Protein AF-A0A8J1TMQ6-F1 (afdb_monomer)

pLDDT: mean 75.75, std 14.45, range [32.94, 94.31]

Foldseek 3Di:
DVVQLLVLVLLQLCLQQVPVVDPAFDWDWDFFQDIDTLGARPDDDDSVRVNVSSVPPDPDDDPQAHQLLVNLQCCCVRPPVPDDPPPPDQAEDEAEDQQDHNDPVCLVSNQVSLVVCVVSRYHYAYEHGHDPVRDRPNVSVCSHPPNLRYHYDDPPDGSVNNSCSNVVPDPPPPCPDDD

Solvent-accessible surface area (backbone atoms only — not comparable to full-atom values): 10721 Å² total; per-residue (Å²): 125,85,52,60,62,46,54,51,51,39,33,51,50,50,47,65,57,66,46,87,83,63,92,65,66,53,63,41,74,46,66,14,68,57,74,40,82,78,40,61,57,88,43,83,71,55,64,65,58,52,46,49,48,54,70,66,48,71,86,53,66,61,102,66,37,33,42,64,35,58,44,42,48,48,48,40,60,71,58,61,69,69,46,67,88,84,57,88,71,84,49,73,45,81,46,80,40,50,26,61,58,53,48,78,86,46,41,66,51,28,31,53,36,48,42,54,43,43,77,72,63,34,47,56,37,39,36,39,40,68,44,96,80,80,68,54,47,49,70,49,56,74,60,37,68,58,70,90,39,54,44,76,56,57,99,82,68,51,41,65,65,51,42,50,69,56,51,77,75,50,83,86,63,80,84,74,76,86,128

Organism: Owenia fusiformis (NCBI:txid6347)

Secondary structure (DSSP, 8-state):
--SHHHHHHHHHHHHHHT-TT------EEEESSSEEEEE-TTS---HHHHHHHHHHS---S-TT---HHHHHHHHIIIIITTS-TT--SPPEEEEEE-S--S-GGGHHHHHHHHHHHHHTT-EEEEEE---TTS----HHHHHSS-GGGEEE--TT--HHHHHHHHHTTS---------

Radius of gyration: 15.91 Å; Cα contacts (8 Å, |Δi|>4): 241; chains: 1; bounding box: 41×34×39 Å

Nearest PDB structures (foldseek):
  1pt6-assembly1_A  TM=7.366E-01  e=2.727E-07  Homo sapiens
  1dzi-assembly1_A  TM=7.488E-01  e=7.267E-07  Homo sapiens
  1qcy-assembly1_A  TM=7.398E-01  e=6.835E-07  Homo sapiens
  4a0q-assembly2_B  TM=6.783E-01  e=5.032E-07  Homo sapiens
  1aox-assembly1_A  TM=6.864E-01  e=2.189E-06  Homo sapiens

Sequence (179 aa):
MRTRIRDTAKMVAEAILADPRNDINIGLIAYSKDVHHIIYLNNTFSQNELVDAIENSPITGTACRTQTNEALDDANNFFFKTRDPNDPKAQILYLFTDGFTYKRVLIPDTVAKAKVLKDAGVILNVIQVPHKRGKTDTDEFQTLPSPDRHFKIDSDMVAVDLYEKMSLDAPCEPFYGEY

InterPro domains:
  IPR002035 von Willebrand factor, type A [PF00092] (5-158)
  IPR002035 von Willebrand factor, type A [PS50234] (1-166)
  IPR036465 von Willebrand factor A-like domain superfamily [G3DSA:3.40.50.410] (2-172)
  IPR036465 von Willebrand factor A-like domain superfamily [SSF53300] (5-172)
  IPR050525 Extracellular Matrix Assembly and Organization [PTHR24020] (22-146)

Structure (mmCIF, N/CA/C/O backbone):
data_AF-A0A8J1TMQ6-F1
#
_entry.id   AF-A0A8J1TMQ6-F1
#
loop_
_atom_site.group_PDB
_atom_site.id
_atom_site.type_symbol
_atom_site.label_atom_id
_atom_site.label_alt_id
_atom_site.label_comp_id
_atom_site.label_asym_id
_atom_site.label_entity_id
_atom_site.label_seq_id
_atom_site.pdbx_PDB_ins_code
_atom_site.Cartn_x
_atom_site.Cartn_y
_atom_site.Cartn_z
_atom_site.occupancy
_atom_site.B_iso_or_equiv
_atom_site.auth_seq_id
_atom_site.auth_comp_id
_atom_site.auth_asym_id
_atom_site.auth_atom_id
_atom_site.pdbx_PDB_model_num
ATOM 1 N N . MET A 1 1 ? 5.549 15.955 -11.581 1.00 47.50 1 MET A N 1
ATOM 2 C CA . MET A 1 1 ? 5.741 14.488 -11.642 1.00 47.50 1 MET A CA 1
ATOM 3 C C . MET A 1 1 ? 5.523 13.891 -10.260 1.00 47.50 1 MET A C 1
ATOM 5 O O . MET A 1 1 ? 4.685 13.022 -10.137 1.00 47.50 1 MET A O 1
ATOM 9 N N . ARG A 1 2 ? 6.178 14.459 -9.236 1.00 52.59 2 ARG A N 1
ATOM 10 C CA . ARG A 1 2 ? 6.158 14.052 -7.819 1.00 52.59 2 ARG A CA 1
ATOM 11 C C . ARG A 1 2 ? 4.898 14.406 -7.004 1.00 52.59 2 ARG A C 1
ATOM 13 O O . ARG A 1 2 ? 4.772 13.937 -5.886 1.00 52.59 2 ARG A O 1
ATOM 20 N N . THR A 1 3 ? 3.991 15.216 -7.548 1.00 62.81 3 THR A N 1
ATOM 21 C CA . THR A 1 3 ? 2.780 15.673 -6.843 1.00 62.81 3 THR A CA 1
ATOM 22 C C . THR A 1 3 ? 1.578 14.760 -7.076 1.00 62.81 3 THR A C 1
ATOM 24 O O . THR A 1 3 ? 0.918 14.398 -6.122 1.00 62.81 3 THR A O 1
ATOM 27 N N . ARG A 1 4 ? 1.367 14.244 -8.297 1.00 74.06 4 ARG A N 1
ATOM 28 C CA . ARG A 1 4 ? 0.124 13.526 -8.645 1.00 74.06 4 ARG A CA 1
ATOM 29 C C . ARG A 1 4 ? -0.180 12.284 -7.804 1.00 74.06 4 ARG A C 1
ATOM 31 O O . ARG A 1 4 ? -1.322 12.125 -7.416 1.00 74.06 4 ARG A O 1
ATOM 38 N N . ILE A 1 5 ? 0.803 11.424 -7.517 1.00 78.12 5 ILE A N 1
ATOM 39 C CA . ILE A 1 5 ? 0.562 10.239 -6.668 1.00 78.12 5 ILE A CA 1
ATOM 40 C C . ILE A 1 5 ? 0.158 10.666 -5.254 1.00 78.12 5 ILE A C 1
ATOM 42 O O . ILE A 1 5 ? -0.758 10.081 -4.689 1.00 78.12 5 ILE A O 1
ATOM 46 N N . ARG A 1 6 ? 0.796 11.706 -4.701 1.00 80.81 6 ARG A N 1
ATOM 47 C CA . ARG A 1 6 ? 0.431 12.248 -3.387 1.00 80.81 6 ARG A CA 1
ATOM 48 C C . ARG A 1 6 ? -0.941 12.899 -3.413 1.00 80.81 6 ARG A C 1
ATOM 50 O O . ARG A 1 6 ? -1.733 12.625 -2.528 1.00 80.81 6 ARG A O 1
ATOM 57 N N . ASP A 1 7 ? -1.223 13.703 -4.434 1.00 81.25 7 ASP A N 1
ATOM 58 C CA . ASP A 1 7 ? -2.517 14.359 -4.616 1.00 81.25 7 ASP A CA 1
ATOM 59 C C . ASP A 1 7 ? -3.634 13.300 -4.667 1.00 81.25 7 ASP A C 1
ATOM 61 O O . ASP A 1 7 ? -4.606 13.388 -3.926 1.00 81.25 7 ASP A O 1
ATOM 65 N N . THR A 1 8 ? -3.449 12.229 -5.449 1.00 81.31 8 THR A N 1
ATOM 66 C CA . THR A 1 8 ? -4.386 11.098 -5.506 1.00 81.31 8 THR A CA 1
ATOM 67 C C . THR A 1 8 ? -4.484 10.350 -4.174 1.00 81.31 8 THR A C 1
ATOM 69 O O . THR A 1 8 ? -5.587 10.039 -3.734 1.00 81.31 8 THR A O 1
ATOM 72 N N . ALA A 1 9 ? -3.361 10.065 -3.509 1.00 84.12 9 ALA A N 1
ATOM 73 C CA . ALA A 1 9 ? -3.368 9.380 -2.217 1.00 84.12 9 ALA A CA 1
ATOM 74 C C . ALA A 1 9 ? -4.095 10.200 -1.141 1.00 84.12 9 ALA A C 1
ATOM 76 O O . ALA A 1 9 ? -4.852 9.633 -0.358 1.00 84.12 9 ALA A O 1
ATOM 77 N N . LYS A 1 10 ? -3.929 11.529 -1.142 1.00 85.56 10 LYS A N 1
ATOM 78 C CA . LYS A 1 10 ? -4.683 12.445 -0.279 1.00 85.56 10 LYS A CA 1
ATOM 79 C C . LYS A 1 10 ? -6.171 12.401 -0.582 1.00 85.56 10 LYS A C 1
ATOM 81 O O . LYS A 1 10 ? -6.948 12.215 0.339 1.00 85.56 10 LYS A O 1
ATOM 86 N N . MET A 1 11 ? -6.563 12.488 -1.852 1.00 81.69 11 MET A N 1
ATOM 87 C CA . MET A 1 11 ? -7.975 12.405 -2.240 1.00 81.69 11 MET A CA 1
ATOM 88 C C . MET A 1 11 ? -8.632 11.110 -1.743 1.00 81.69 11 MET A C 1
ATOM 90 O O . MET A 1 11 ? -9.746 11.140 -1.228 1.00 81.69 11 MET A O 1
ATOM 94 N N . VAL A 1 12 ? -7.934 9.975 -1.852 1.00 81.56 12 VAL A N 1
ATOM 95 C CA . VAL A 1 12 ? -8.414 8.689 -1.319 1.00 81.56 12 VAL A CA 1
ATOM 96 C C . VAL A 1 12 ? -8.484 8.704 0.207 1.00 81.56 12 VAL A C 1
ATOM 98 O O . VAL A 1 12 ? -9.487 8.281 0.774 1.00 81.56 12 VAL A O 1
ATOM 101 N N . ALA A 1 13 ? -7.441 9.199 0.875 1.00 83.06 13 ALA A N 1
ATOM 102 C CA . ALA A 1 13 ? -7.383 9.296 2.331 1.00 83.06 13 ALA A CA 1
ATOM 103 C C . ALA A 1 13 ? -8.524 10.152 2.899 1.00 83.06 13 ALA A C 1
ATOM 105 O O . ALA A 1 13 ? -9.189 9.743 3.850 1.00 83.06 13 ALA A O 1
ATOM 106 N N . GLU A 1 14 ? -8.779 11.309 2.289 1.00 81.69 14 GLU A N 1
ATOM 107 C CA . GLU A 1 14 ? -9.874 12.205 2.655 1.00 81.69 14 GLU A CA 1
ATOM 108 C C . GLU A 1 14 ? -11.229 11.521 2.489 1.00 81.69 14 GLU A C 1
ATOM 110 O O . GLU A 1 14 ? -12.063 11.617 3.382 1.00 81.69 14 GLU A O 1
ATOM 115 N N . ALA A 1 15 ? -11.442 10.788 1.395 1.00 78.75 15 ALA A N 1
ATOM 116 C CA . ALA A 1 15 ? -12.716 10.121 1.165 1.00 78.75 15 ALA A CA 1
ATOM 117 C C . ALA A 1 15 ? -12.966 8.947 2.127 1.00 78.75 15 ALA A C 1
ATOM 119 O O . ALA A 1 15 ? -14.080 8.778 2.615 1.00 78.75 15 ALA A O 1
ATOM 120 N N . ILE A 1 16 ? -11.931 8.167 2.454 1.00 76.75 16 ILE A N 1
ATOM 121 C CA . ILE A 1 16 ? -12.029 7.064 3.423 1.00 76.75 16 ILE A CA 1
ATOM 122 C C . ILE A 1 16 ? -12.360 7.586 4.830 1.00 76.75 16 ILE A C 1
ATOM 124 O O . ILE A 1 16 ? -13.158 6.974 5.544 1.00 76.75 16 ILE A O 1
ATOM 128 N N . LEU A 1 17 ? -11.750 8.709 5.222 1.00 76.62 17 LEU A N 1
ATOM 129 C CA . LEU A 1 17 ? -11.928 9.323 6.541 1.00 76.62 17 LEU A CA 1
ATOM 130 C C . LEU A 1 17 ? -13.142 10.257 6.631 1.00 76.62 17 LEU A C 1
ATOM 132 O O . LEU A 1 17 ? -13.488 10.688 7.728 1.00 76.62 17 LEU A O 1
ATOM 136 N N . ALA A 1 18 ? -13.801 10.562 5.510 1.00 74.19 18 ALA A N 1
ATOM 137 C CA . ALA A 1 18 ? -14.978 11.425 5.486 1.00 74.19 18 ALA A CA 1
ATOM 138 C C . ALA A 1 18 ? -16.203 10.798 6.169 1.00 74.19 18 ALA A C 1
ATOM 140 O O . ALA A 1 18 ? -17.080 11.542 6.608 1.00 74.19 18 ALA A O 1
ATOM 141 N N . ASP A 1 19 ? -16.285 9.463 6.269 1.00 70.81 19 ASP A N 1
ATOM 142 C CA . ASP A 1 19 ? -17.348 8.800 7.030 1.00 70.81 19 ASP A CA 1
ATOM 143 C C . ASP A 1 19 ? -16.926 8.646 8.504 1.00 70.81 19 ASP A C 1
ATOM 145 O O . ASP A 1 19 ? -16.102 7.787 8.826 1.00 70.81 19 ASP A O 1
ATOM 149 N N . PRO A 1 20 ? -17.503 9.433 9.431 1.00 64.75 20 PRO A N 1
ATOM 150 C CA . PRO A 1 20 ? -17.133 9.404 10.845 1.00 64.75 20 PRO A CA 1
ATOM 151 C C . PRO A 1 20 ? -17.539 8.106 11.561 1.00 64.75 20 PRO A C 1
ATOM 153 O O . PRO A 1 20 ? -17.218 7.937 12.736 1.00 64.75 20 PRO A O 1
ATOM 156 N N . ARG A 1 21 ? -18.267 7.197 10.897 1.00 65.38 21 ARG A N 1
ATOM 157 C CA . ARG A 1 21 ? -18.626 5.871 11.430 1.00 65.38 21 ARG A CA 1
ATOM 158 C C . ARG A 1 21 ? -17.527 4.830 11.209 1.00 65.38 21 ARG A C 1
ATOM 160 O O . ARG A 1 21 ? -17.613 3.737 11.766 1.00 65.38 21 ARG A O 1
ATOM 167 N N . ASN A 1 22 ? -16.515 5.151 10.407 1.00 69.31 22 ASN A N 1
ATOM 168 C CA . ASN A 1 22 ? -15.422 4.246 10.091 1.00 69.31 22 ASN A CA 1
ATOM 169 C C . ASN A 1 22 ? -14.435 4.164 11.265 1.00 69.31 22 ASN A C 1
ATOM 171 O O . ASN A 1 22 ? -13.605 5.050 11.456 1.00 69.31 22 ASN A O 1
ATOM 175 N N . ASP A 1 23 ? -14.486 3.071 12.029 1.00 75.12 23 ASP A N 1
ATOM 176 C CA . ASP A 1 23 ? -13.422 2.716 12.975 1.00 75.12 23 ASP A CA 1
ATOM 177 C C . ASP A 1 23 ? -12.259 2.039 12.231 1.00 75.12 23 ASP A C 1
ATOM 179 O O . ASP A 1 23 ? -12.167 0.809 12.134 1.00 75.12 23 ASP A O 1
ATOM 183 N N . ILE A 1 24 ? -11.365 2.857 11.679 1.00 78.31 24 ILE A N 1
ATOM 184 C CA . ILE A 1 24 ? -10.276 2.396 10.817 1.00 78.31 24 ILE A CA 1
ATOM 185 C C . ILE A 1 24 ? -8.899 2.636 11.421 1.00 78.31 24 ILE A C 1
ATOM 187 O O . ILE A 1 24 ? -8.591 3.692 11.967 1.00 78.31 24 ILE A O 1
ATOM 191 N N . ASN A 1 25 ? -8.044 1.635 11.240 1.00 81.62 25 ASN A N 1
ATOM 192 C CA . ASN A 1 25 ? -6.616 1.727 11.491 1.00 81.62 25 ASN A CA 1
ATOM 193 C C . ASN A 1 25 ? -5.915 1.919 10.149 1.00 81.62 25 ASN A C 1
ATOM 195 O O . ASN A 1 25 ? -6.189 1.182 9.200 1.00 81.62 25 ASN A O 1
ATOM 199 N N . ILE A 1 26 ? -5.014 2.894 10.059 1.00 83.88 26 ILE A N 1
ATOM 200 C CA . ILE A 1 26 ? -4.350 3.240 8.800 1.00 83.88 26 ILE A CA 1
ATOM 201 C C . ILE A 1 26 ? -2.852 3.000 8.937 1.00 83.88 26 ILE A C 1
ATOM 203 O O . ILE A 1 26 ? -2.231 3.434 9.899 1.00 83.88 26 ILE A O 1
ATOM 207 N N . GLY A 1 27 ? -2.280 2.307 7.954 1.00 87.19 27 GLY A N 1
ATOM 208 C CA . GLY A 1 27 ? -0.841 2.203 7.734 1.00 87.19 27 GLY A CA 1
ATOM 209 C C . GLY A 1 27 ? -0.449 2.945 6.458 1.00 87.19 27 GLY A C 1
ATOM 210 O O . GLY A 1 27 ? -1.217 2.974 5.496 1.00 87.19 27 GLY A O 1
ATOM 211 N N . LEU A 1 28 ? 0.750 3.530 6.429 1.00 88.44 28 LEU A N 1
ATOM 212 C CA . LE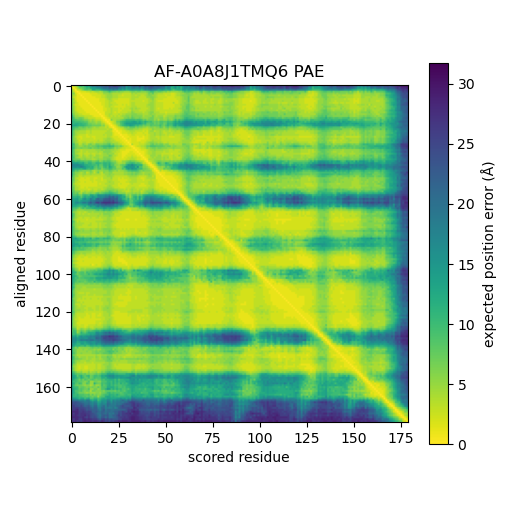U A 1 28 ? 1.286 4.198 5.241 1.00 88.44 28 LEU A CA 1
ATOM 213 C C . LEU A 1 28 ? 2.732 3.776 5.007 1.00 88.44 28 LEU A C 1
ATOM 215 O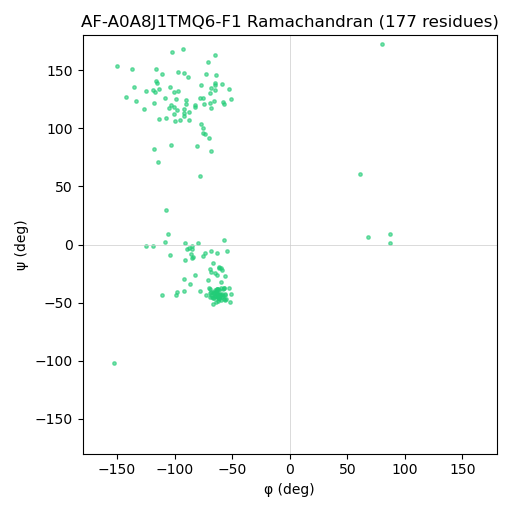 O . LEU A 1 28 ? 3.600 3.973 5.860 1.00 88.44 28 LEU A O 1
ATOM 219 N N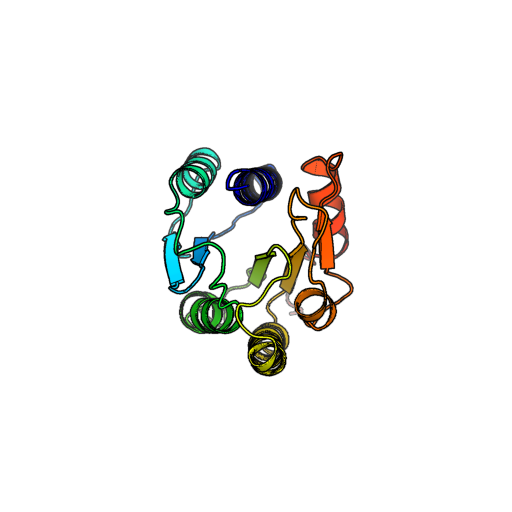 . ILE A 1 29 ? 2.983 3.254 3.810 1.00 89.12 29 ILE A N 1
ATOM 220 C CA . ILE A 1 29 ? 4.311 2.927 3.301 1.00 89.12 29 ILE A CA 1
ATOM 221 C C . ILE A 1 29 ? 4.568 3.764 2.047 1.00 89.12 29 ILE A C 1
ATOM 223 O O . ILE A 1 29 ? 3.731 3.827 1.148 1.00 89.12 29 ILE A O 1
ATOM 227 N N . ALA A 1 30 ? 5.747 4.375 1.970 1.00 87.00 30 ALA A N 1
ATOM 228 C CA . ALA A 1 30 ? 6.275 4.972 0.750 1.00 87.00 30 ALA A CA 1
ATOM 229 C C . ALA A 1 30 ? 7.365 4.061 0.174 1.00 87.00 30 ALA A C 1
ATOM 231 O O . ALA A 1 30 ? 8.234 3.597 0.910 1.00 87.00 30 ALA A O 1
ATOM 232 N N . TYR A 1 31 ? 7.357 3.820 -1.137 1.00 85.25 31 TYR A N 1
ATOM 233 C CA . TYR A 1 31 ? 8.293 2.886 -1.766 1.00 85.25 31 TYR A CA 1
ATOM 234 C C . TYR A 1 31 ? 8.869 3.417 -3.079 1.00 85.25 31 TYR A C 1
ATOM 236 O O . TYR A 1 31 ? 8.256 4.211 -3.791 1.00 85.25 31 TYR A O 1
ATOM 244 N N . SER A 1 32 ? 10.081 2.962 -3.374 1.00 78.62 32 SER A N 1
ATOM 245 C CA . SER A 1 32 ? 10.748 3.107 -4.668 1.00 78.62 32 SER A CA 1
ATOM 246 C C . SER A 1 32 ? 11.721 1.940 -4.827 1.00 78.62 32 SER A C 1
ATOM 248 O O . SER A 1 32 ? 11.281 0.831 -5.106 1.00 78.62 32 SER A O 1
ATOM 250 N N . LYS A 1 33 ? 13.022 2.170 -4.612 1.00 74.38 33 LYS A N 1
ATOM 251 C CA . LYS A 1 33 ? 14.040 1.131 -4.456 1.00 74.38 33 LYS A CA 1
ATOM 252 C C . LYS A 1 33 ? 13.970 0.538 -3.054 1.00 74.38 33 LYS A C 1
ATOM 254 O O . LYS A 1 33 ? 14.147 -0.652 -2.890 1.00 74.38 33 LYS A O 1
ATOM 259 N N . ASP A 1 34 ? 13.757 1.394 -2.063 1.00 78.06 34 ASP A N 1
ATOM 260 C CA . ASP A 1 34 ? 13.680 1.001 -0.665 1.00 78.06 34 ASP A CA 1
ATOM 261 C C . ASP A 1 34 ? 12.260 1.292 -0.152 1.00 78.06 34 ASP A C 1
ATOM 263 O O . ASP A 1 34 ? 11.566 2.187 -0.663 1.00 78.06 34 ASP A O 1
ATOM 267 N N . VAL A 1 35 ? 11.824 0.508 0.832 1.00 83.69 35 VAL A N 1
ATOM 268 C CA . VAL A 1 35 ? 10.512 0.621 1.475 1.00 83.69 35 VAL A CA 1
ATOM 269 C C . VAL A 1 35 ? 10.653 1.434 2.761 1.00 83.69 35 VAL A C 1
ATOM 271 O O . VAL A 1 35 ? 11.561 1.203 3.557 1.00 83.69 35 VAL A O 1
ATOM 274 N N . HIS A 1 36 ? 9.778 2.420 2.955 1.00 85.88 36 HIS A N 1
ATOM 275 C CA . HIS A 1 36 ? 9.797 3.311 4.110 1.00 85.88 36 HIS A CA 1
ATOM 276 C C . HIS A 1 36 ? 8.433 3.336 4.795 1.00 85.88 36 HIS A C 1
ATOM 278 O O . HIS A 1 36 ? 7.449 3.813 4.226 1.00 85.88 36 HIS A O 1
ATOM 284 N N . HIS A 1 37 ? 8.393 2.886 6.045 1.00 85.56 37 HIS A N 1
ATOM 285 C CA . HIS A 1 37 ? 7.218 3.020 6.899 1.00 85.56 37 HIS A CA 1
ATOM 286 C C . HIS A 1 37 ? 7.080 4.466 7.363 1.00 85.56 37 HIS A C 1
ATOM 288 O O . HIS A 1 37 ? 7.978 5.011 8.006 1.00 85.56 37 HIS A O 1
ATOM 294 N N . ILE A 1 38 ? 5.952 5.081 7.030 1.00 85.25 38 ILE A N 1
ATOM 295 C CA . ILE A 1 38 ? 5.606 6.437 7.465 1.00 85.25 38 ILE A CA 1
ATOM 296 C C . ILE A 1 38 ? 4.673 6.352 8.665 1.00 85.25 38 ILE A C 1
ATOM 298 O O . ILE A 1 38 ? 4.859 7.055 9.653 1.00 85.25 38 ILE A O 1
ATOM 302 N N . ILE A 1 39 ? 3.697 5.447 8.583 1.00 83.19 39 ILE A N 1
ATOM 303 C CA . ILE A 1 39 ? 2.692 5.218 9.612 1.00 83.19 39 ILE A CA 1
ATOM 304 C C . ILE A 1 39 ? 2.524 3.713 9.836 1.00 83.19 39 ILE A C 1
ATOM 306 O O . ILE A 1 39 ? 2.391 2.951 8.876 1.00 83.19 39 ILE A O 1
ATOM 310 N N . TYR A 1 40 ? 2.457 3.309 11.106 1.00 80.81 40 TYR A N 1
ATOM 311 C CA . TYR A 1 40 ? 2.120 1.951 11.528 1.00 80.81 40 TYR A CA 1
ATOM 312 C C . TYR A 1 40 ? 0.630 1.827 11.893 1.00 80.81 40 TYR A C 1
ATOM 314 O O . TYR A 1 40 ? 0.034 2.766 12.412 1.00 80.81 40 TYR A O 1
ATOM 322 N N . LEU A 1 41 ? 0.055 0.639 11.665 1.00 73.69 41 LEU A N 1
ATOM 323 C CA . LEU A 1 41 ? -1.371 0.307 11.854 1.00 73.69 41 LEU A CA 1
ATOM 324 C C . LEU A 1 41 ? -1.903 0.405 13.296 1.00 73.69 41 LEU A C 1
ATOM 326 O O . LEU A 1 41 ? -3.092 0.217 13.520 1.00 73.69 41 LEU A O 1
ATOM 330 N N . ASN A 1 42 ? -1.050 0.635 14.289 1.00 67.56 42 ASN A N 1
ATOM 331 C CA . ASN A 1 42 ? -1.431 0.639 15.703 1.00 67.56 42 ASN A CA 1
ATOM 332 C C . ASN A 1 42 ? -1.852 2.017 16.233 1.00 67.56 42 ASN A C 1
ATOM 334 O O . ASN A 1 42 ? -2.162 2.137 17.416 1.00 67.56 42 ASN A O 1
ATOM 338 N N . ASN A 1 43 ? -1.852 3.038 15.379 1.00 63.12 43 ASN A N 1
ATOM 339 C CA . ASN A 1 43 ? -2.183 4.401 15.756 1.00 63.12 43 ASN A CA 1
ATOM 340 C C . ASN A 1 43 ? -3.490 4.830 15.072 1.00 63.12 43 ASN A C 1
ATOM 342 O O . ASN A 1 43 ? -3.675 4.627 13.870 1.00 63.12 43 ASN A O 1
ATOM 346 N N . THR A 1 44 ? -4.395 5.436 15.839 1.00 60.47 44 THR A N 1
ATOM 347 C CA . THR A 1 44 ? -5.569 6.140 15.313 1.00 60.47 44 THR A CA 1
ATOM 348 C C . THR A 1 44 ? -5.120 7.506 14.804 1.00 60.47 44 THR A C 1
ATOM 350 O O . THR A 1 44 ? -4.491 8.253 15.551 1.00 60.47 44 THR A O 1
ATOM 353 N N . PHE A 1 45 ? -5.434 7.839 13.551 1.00 68.12 45 PHE A N 1
ATOM 354 C CA . PHE A 1 45 ? -5.062 9.122 12.948 1.00 68.12 45 PHE A CA 1
ATOM 355 C C . PHE A 1 45 ? -6.289 9.938 12.590 1.00 68.12 45 PHE A C 1
ATOM 357 O O . PHE A 1 45 ? -7.272 9.420 12.059 1.00 68.12 45 PHE A O 1
ATOM 364 N N . SER A 1 46 ? -6.196 11.240 12.826 1.00 71.75 46 SER A N 1
ATOM 365 C CA . SER A 1 46 ? -7.089 12.208 12.210 1.00 71.75 46 SER A CA 1
ATOM 366 C C . SER A 1 46 ? -6.786 12.353 10.714 1.00 71.75 46 SER A C 1
ATOM 368 O O . SER A 1 46 ? -5.672 12.107 10.244 1.00 71.75 46 SER A O 1
ATOM 370 N N . GLN A 1 47 ? -7.779 12.820 9.959 1.00 75.12 47 GLN A N 1
ATOM 371 C CA . GLN A 1 47 ? -7.631 13.161 8.542 1.00 75.12 47 GLN A CA 1
ATOM 372 C C . GLN A 1 47 ? -6.445 14.093 8.280 1.00 75.12 47 GLN A C 1
ATOM 374 O O . GLN A 1 47 ? -5.675 13.853 7.352 1.00 75.12 47 GLN A O 1
ATOM 379 N N . ASN A 1 48 ? -6.258 15.105 9.128 1.00 78.44 48 ASN A N 1
ATOM 380 C CA . ASN A 1 48 ? -5.166 16.063 8.983 1.00 78.44 48 ASN A CA 1
ATOM 381 C C . ASN A 1 48 ? -3.800 15.392 9.156 1.00 78.44 48 ASN A C 1
ATOM 383 O O . ASN A 1 48 ? -2.917 15.602 8.332 1.00 78.44 48 ASN A O 1
ATOM 387 N N . GLU A 1 49 ? -3.638 14.527 10.161 1.00 81.56 49 GLU A N 1
ATOM 388 C CA . GLU A 1 49 ? -2.369 13.825 10.392 1.00 81.56 49 GLU A CA 1
ATOM 389 C C . GLU A 1 49 ? -2.005 12.896 9.232 1.00 81.56 49 GLU A C 1
ATOM 391 O O . GLU A 1 49 ? -0.838 12.820 8.845 1.00 81.56 49 GLU A O 1
ATOM 396 N N . LEU A 1 50 ? -2.990 12.217 8.636 1.00 82.56 50 LEU A N 1
ATOM 397 C CA . LEU A 1 50 ? -2.745 11.364 7.476 1.00 82.56 50 LEU A CA 1
ATOM 398 C C . LEU A 1 50 ? -2.382 12.182 6.231 1.00 82.56 50 LEU A C 1
ATOM 400 O O . LEU A 1 50 ? -1.429 11.841 5.528 1.00 82.56 50 LEU A O 1
ATOM 404 N N . VAL A 1 51 ? -3.110 13.267 5.959 1.00 84.62 51 VAL A N 1
ATOM 405 C CA . VAL A 1 51 ? -2.814 14.167 4.833 1.00 84.62 51 VAL A CA 1
ATOM 406 C C . VAL A 1 51 ? -1.421 14.784 4.985 1.00 84.62 51 VAL A C 1
ATOM 408 O O . VAL A 1 51 ? -0.656 14.813 4.013 1.00 84.62 51 VAL A O 1
ATOM 411 N N . ASP A 1 52 ? -1.059 15.202 6.197 1.00 85.12 52 ASP A N 1
ATOM 412 C CA . ASP A 1 52 ? 0.257 15.751 6.519 1.00 85.12 52 ASP A CA 1
ATOM 413 C C . ASP A 1 52 ? 1.360 14.695 6.385 1.00 85.12 52 ASP A C 1
ATOM 415 O O . ASP A 1 52 ? 2.429 14.982 5.839 1.00 85.12 52 ASP A O 1
ATOM 419 N N . ALA A 1 53 ? 1.118 13.456 6.818 1.00 85.00 53 ALA A N 1
ATOM 420 C CA . ALA A 1 53 ? 2.065 12.358 6.647 1.00 85.00 53 ALA A CA 1
ATOM 421 C C . ALA A 1 53 ? 2.288 12.005 5.168 1.00 85.00 53 ALA A C 1
ATOM 423 O O . ALA A 1 53 ? 3.422 11.752 4.759 1.00 85.00 53 ALA A O 1
ATOM 424 N N . ILE A 1 54 ? 1.236 12.031 4.342 1.00 84.69 54 ILE A N 1
ATOM 425 C CA . ILE A 1 54 ? 1.353 11.827 2.891 1.00 84.69 54 ILE A CA 1
ATOM 426 C C . ILE A 1 54 ? 2.157 12.967 2.255 1.00 84.69 54 ILE A C 1
ATOM 428 O O . ILE A 1 54 ? 3.048 12.704 1.441 1.00 84.69 54 ILE A O 1
ATOM 432 N N . GLU A 1 55 ? 1.891 14.219 2.634 1.00 84.75 55 GLU A N 1
ATOM 433 C CA . GLU A 1 55 ? 2.602 15.388 2.100 1.00 84.75 55 GLU A CA 1
ATOM 434 C C . GLU A 1 55 ? 4.098 15.352 2.431 1.00 84.75 55 GLU A C 1
ATOM 436 O O . GLU A 1 55 ? 4.945 15.563 1.555 1.00 84.75 55 GLU A O 1
ATOM 441 N N . ASN A 1 56 ? 4.413 15.018 3.684 1.00 82.88 56 ASN A N 1
ATOM 442 C CA . ASN A 1 56 ? 5.773 14.994 4.215 1.00 82.88 56 ASN A CA 1
ATOM 443 C C . ASN A 1 56 ? 6.500 13.662 3.993 1.00 82.88 56 ASN A C 1
ATOM 445 O O . ASN A 1 56 ? 7.684 13.554 4.320 1.00 82.88 56 ASN A O 1
ATOM 449 N N . SER A 1 57 ? 5.829 12.656 3.420 1.00 78.88 57 SER A N 1
ATOM 450 C CA . SER A 1 57 ? 6.447 11.373 3.090 1.00 78.88 57 SER A CA 1
ATOM 451 C C . SER A 1 57 ? 7.708 11.598 2.244 1.00 78.88 57 SER A C 1
ATOM 453 O O . SER A 1 57 ? 7.688 12.395 1.301 1.00 78.88 57 SER A O 1
ATOM 455 N N . PRO A 1 58 ? 8.838 10.938 2.539 1.00 71.00 58 PRO A N 1
ATOM 456 C CA . PRO A 1 58 ? 10.047 11.096 1.753 1.00 71.00 58 PRO A CA 1
ATOM 457 C C . PRO A 1 58 ? 9.769 10.707 0.301 1.00 71.00 58 PRO A C 1
ATOM 459 O O . PRO A 1 58 ? 9.103 9.716 0.012 1.00 71.00 58 PRO A O 1
ATOM 462 N N . ILE A 1 59 ? 10.296 11.493 -0.638 1.00 64.12 59 ILE A N 1
ATOM 463 C CA . ILE A 1 59 ? 10.365 11.055 -2.033 1.00 64.12 59 ILE A CA 1
ATOM 464 C C . ILE A 1 59 ? 11.497 10.047 -2.083 1.00 64.12 59 ILE A C 1
ATOM 466 O O . ILE A 1 59 ? 12.670 10.420 -2.132 1.00 64.12 59 ILE A O 1
ATOM 470 N N . THR A 1 60 ? 11.143 8.776 -1.989 1.00 59.50 60 THR A N 1
ATOM 471 C CA . THR A 1 60 ? 12.130 7.713 -1.940 1.00 59.50 60 THR A CA 1
ATOM 472 C C . THR A 1 60 ? 12.658 7.487 -3.365 1.00 59.50 60 THR A C 1
ATOM 474 O O . THR A 1 60 ? 11.911 7.513 -4.345 1.00 59.50 60 THR A O 1
ATOM 477 N N . GLY A 1 61 ? 13.977 7.319 -3.495 1.00 52.69 61 GLY A N 1
ATOM 478 C CA . GLY A 1 61 ? 14.615 6.797 -4.706 1.00 52.69 61 GLY A CA 1
ATOM 479 C C . GLY A 1 61 ? 14.837 7.751 -5.891 1.00 52.69 61 GLY A C 1
ATOM 480 O O . GLY A 1 61 ? 14.422 8.909 -5.955 1.00 52.69 61 GLY A O 1
ATOM 481 N N . THR A 1 62 ? 15.569 7.223 -6.874 1.00 52.47 62 THR A N 1
ATOM 482 C CA . THR A 1 62 ? 15.719 7.800 -8.217 1.00 52.47 62 THR A CA 1
ATOM 483 C C . THR A 1 62 ? 14.592 7.273 -9.102 1.00 52.47 62 THR A C 1
ATOM 485 O O . THR A 1 62 ? 14.217 6.111 -8.984 1.00 52.47 62 THR A O 1
ATOM 488 N N . ALA A 1 63 ? 14.080 8.114 -10.008 1.00 52.47 63 ALA A N 1
ATOM 489 C CA . ALA A 1 63 ? 12.842 7.929 -10.785 1.00 52.47 63 ALA A CA 1
ATOM 490 C C . ALA A 1 63 ? 12.736 6.659 -11.661 1.00 52.47 63 ALA A C 1
ATOM 492 O O . ALA A 1 63 ? 11.768 6.519 -12.397 1.00 52.47 63 ALA A O 1
ATOM 493 N N . CYS A 1 64 ? 13.718 5.761 -11.617 1.00 55.62 64 CYS A N 1
ATOM 494 C CA . CYS A 1 64 ? 13.759 4.555 -12.432 1.00 55.62 64 CYS A CA 1
ATOM 495 C C . CYS A 1 64 ? 13.756 3.263 -11.615 1.00 55.62 64 CYS A C 1
ATOM 497 O O . CYS A 1 64 ? 13.822 2.215 -12.233 1.00 55.62 64 CYS A O 1
ATOM 499 N N . ARG A 1 65 ? 13.738 3.283 -10.275 1.00 64.50 65 ARG A N 1
ATOM 500 C CA . ARG A 1 65 ? 13.810 2.056 -9.462 1.00 64.50 65 ARG A CA 1
ATOM 501 C C . ARG A 1 65 ? 12.554 1.896 -8.620 1.00 64.50 65 ARG A C 1
ATOM 503 O O . ARG A 1 65 ? 12.577 2.275 -7.463 1.00 64.50 65 ARG A O 1
ATOM 510 N N . THR A 1 66 ? 11.486 1.370 -9.207 1.00 72.19 66 THR A N 1
ATOM 511 C CA . THR A 1 66 ? 10.251 1.010 -8.496 1.00 72.19 66 THR A CA 1
ATOM 512 C C . THR A 1 66 ? 10.240 -0.499 -8.252 1.00 72.19 66 THR A C 1
ATOM 514 O O . THR A 1 66 ? 10.294 -1.269 -9.213 1.00 72.19 66 THR A O 1
ATOM 517 N N . GLN A 1 67 ? 10.222 -0.923 -6.988 1.00 80.38 67 GLN A N 1
ATOM 518 C CA . GLN A 1 67 ? 10.211 -2.324 -6.549 1.00 80.38 67 GLN A CA 1
ATOM 519 C C . GLN A 1 67 ? 8.890 -2.648 -5.840 1.00 80.38 67 GLN A C 1
ATOM 521 O O . GLN A 1 67 ? 8.824 -2.819 -4.624 1.00 80.38 67 GLN A O 1
ATOM 526 N N . THR A 1 68 ? 7.814 -2.715 -6.624 1.00 84.94 68 THR A N 1
ATOM 527 C CA . THR A 1 68 ? 6.453 -3.014 -6.150 1.00 84.94 68 THR A CA 1
ATOM 528 C C . THR A 1 68 ? 6.378 -4.353 -5.411 1.00 84.94 68 THR A C 1
ATOM 530 O O . THR A 1 68 ? 5.684 -4.476 -4.406 1.00 84.94 68 THR A O 1
ATOM 533 N N . ASN A 1 69 ? 7.129 -5.355 -5.875 1.00 87.56 69 ASN A N 1
ATOM 534 C CA . ASN A 1 69 ? 7.213 -6.674 -5.253 1.00 87.56 69 ASN A CA 1
ATOM 535 C C . ASN A 1 69 ? 7.709 -6.615 -3.797 1.00 87.56 69 ASN A C 1
ATOM 537 O O . ASN A 1 69 ? 7.143 -7.290 -2.939 1.00 87.56 69 ASN A O 1
ATOM 541 N N . GLU A 1 70 ? 8.733 -5.805 -3.512 1.00 88.38 70 GLU A N 1
ATOM 542 C CA . GLU A 1 70 ? 9.266 -5.634 -2.155 1.00 88.38 70 GLU A CA 1
ATOM 543 C C . GLU A 1 70 ? 8.274 -4.885 -1.265 1.00 88.38 70 GLU A C 1
ATOM 545 O O . GLU A 1 70 ? 8.029 -5.310 -0.142 1.00 88.38 70 GLU A O 1
ATOM 550 N N . ALA A 1 71 ? 7.625 -3.841 -1.789 1.00 89.75 71 ALA A N 1
ATOM 551 C CA . ALA A 1 71 ? 6.602 -3.100 -1.052 1.00 89.75 71 ALA A CA 1
ATOM 552 C C . ALA A 1 71 ? 5.401 -3.979 -0.657 1.00 89.75 71 ALA A C 1
ATOM 554 O O . ALA A 1 71 ? 4.885 -3.857 0.452 1.00 89.75 71 ALA A O 1
ATOM 555 N N . LEU A 1 72 ? 4.963 -4.885 -1.539 1.00 92.38 72 LEU A N 1
ATOM 556 C CA . LEU A 1 72 ? 3.881 -5.830 -1.245 1.00 92.38 72 LEU A CA 1
ATOM 557 C C . LEU A 1 72 ? 4.285 -6.874 -0.200 1.00 92.38 72 LEU A C 1
ATOM 559 O O . LEU A 1 72 ? 3.480 -7.214 0.667 1.00 92.38 72 LEU A O 1
ATOM 563 N N . ASP A 1 73 ? 5.512 -7.393 -0.276 1.00 93.00 73 ASP A N 1
ATOM 564 C CA . ASP A 1 73 ? 6.014 -8.352 0.711 1.00 93.00 73 ASP A CA 1
ATOM 565 C C . ASP A 1 73 ? 6.156 -7.709 2.094 1.00 93.00 73 ASP A C 1
ATOM 567 O O . ASP A 1 73 ? 5.756 -8.291 3.102 1.00 93.00 73 ASP A O 1
ATOM 571 N N . ASP A 1 74 ? 6.667 -6.482 2.126 1.00 91.31 74 ASP A N 1
ATOM 572 C CA . ASP A 1 74 ? 6.831 -5.689 3.335 1.00 91.31 74 ASP A CA 1
ATOM 573 C C . ASP A 1 74 ? 5.477 -5.348 3.976 1.00 91.31 74 ASP A C 1
ATOM 575 O O . ASP A 1 74 ? 5.243 -5.683 5.139 1.00 91.31 74 ASP A O 1
ATOM 579 N N . ALA A 1 75 ? 4.520 -4.835 3.193 1.00 91.12 75 ALA A N 1
ATOM 580 C CA . ALA A 1 75 ? 3.157 -4.594 3.664 1.00 91.12 75 ALA A CA 1
ATOM 581 C C . ALA A 1 75 ? 2.517 -5.874 4.228 1.00 91.12 75 ALA A C 1
ATOM 583 O O . ALA A 1 75 ? 1.920 -5.853 5.303 1.00 91.12 75 ALA A O 1
ATOM 584 N N . ASN A 1 76 ? 2.680 -7.016 3.556 1.00 91.62 76 ASN A N 1
ATOM 585 C CA . ASN A 1 76 ? 2.182 -8.289 4.066 1.00 91.62 76 ASN A CA 1
ATOM 586 C C . ASN A 1 76 ? 2.796 -8.649 5.425 1.00 91.62 76 ASN A C 1
ATOM 588 O O . ASN A 1 76 ? 2.076 -9.003 6.356 1.00 91.62 76 ASN A O 1
ATOM 592 N N . ASN A 1 77 ? 4.119 -8.546 5.553 1.00 89.50 77 ASN A N 1
ATOM 593 C CA . ASN A 1 77 ? 4.832 -8.945 6.762 1.00 89.50 77 ASN A CA 1
ATOM 594 C C . ASN A 1 77 ? 4.572 -8.009 7.947 1.00 89.50 77 ASN A C 1
ATOM 596 O O . ASN A 1 77 ? 4.458 -8.495 9.068 1.00 89.50 77 ASN A O 1
ATOM 600 N N . PHE A 1 78 ? 4.461 -6.701 7.715 1.00 85.38 78 PHE A N 1
ATOM 601 C CA . PHE A 1 78 ? 4.338 -5.719 8.793 1.00 85.38 78 PHE A CA 1
ATOM 602 C C . PHE A 1 78 ? 2.902 -5.386 9.177 1.00 85.38 78 PHE A C 1
ATOM 604 O O . PHE A 1 78 ? 2.661 -5.042 10.336 1.00 85.38 78 PHE A O 1
ATOM 611 N N . PHE A 1 79 ? 1.961 -5.476 8.237 1.00 85.88 79 PHE A N 1
ATOM 612 C CA . PHE A 1 79 ? 0.591 -5.019 8.456 1.00 85.88 79 PHE A CA 1
ATOM 613 C C . PHE A 1 79 ? -0.437 -6.142 8.515 1.00 85.88 79 PHE A C 1
ATOM 615 O O . PHE A 1 79 ? -1.313 -6.121 9.376 1.00 85.88 79 PHE A O 1
ATOM 622 N N . PHE A 1 80 ? -0.348 -7.120 7.615 1.00 86.25 80 PHE A N 1
ATOM 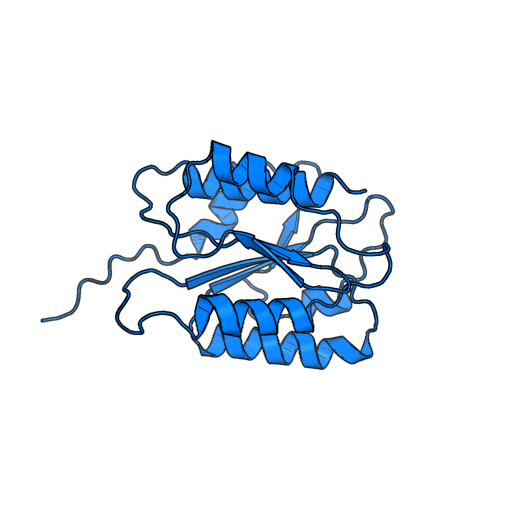623 C CA . PHE A 1 80 ? -1.424 -8.098 7.450 1.00 86.25 80 PHE A CA 1
ATOM 624 C C . PHE A 1 80 ? -1.158 -9.412 8.193 1.00 86.25 80 PHE A C 1
ATOM 626 O O . PHE A 1 80 ? -2.064 -9.926 8.845 1.00 86.25 80 PHE A O 1
ATOM 633 N N . LYS A 1 81 ? 0.080 -9.926 8.173 1.00 84.88 81 LYS A N 1
ATOM 634 C CA . LYS A 1 81 ? 0.465 -11.165 8.879 1.00 84.88 81 LYS A CA 1
ATOM 635 C C . LYS A 1 81 ? 0.518 -11.036 10.397 1.00 84.88 81 LYS A C 1
ATOM 637 O O . LYS A 1 81 ? 0.340 -12.027 11.094 1.00 84.88 81 LYS A O 1
ATOM 642 N N . THR A 1 82 ? 0.840 -9.852 10.902 1.00 76.88 82 THR A N 1
ATOM 643 C CA . THR A 1 82 ? 1.004 -9.574 12.339 1.00 76.88 82 THR A CA 1
ATOM 644 C C . THR A 1 82 ? -0.316 -9.246 13.027 1.00 76.88 82 THR A C 1
ATOM 646 O O . THR A 1 82 ? -0.336 -9.063 14.244 1.00 76.88 82 THR A O 1
ATOM 649 N N . ARG A 1 83 ? -1.414 -9.164 12.266 1.00 75.00 83 ARG A N 1
ATOM 650 C CA . ARG A 1 83 ? -2.736 -8.855 12.799 1.00 75.00 83 ARG A CA 1
ATOM 651 C C . ARG A 1 83 ? -3.306 -10.037 13.575 1.00 75.00 83 ARG A C 1
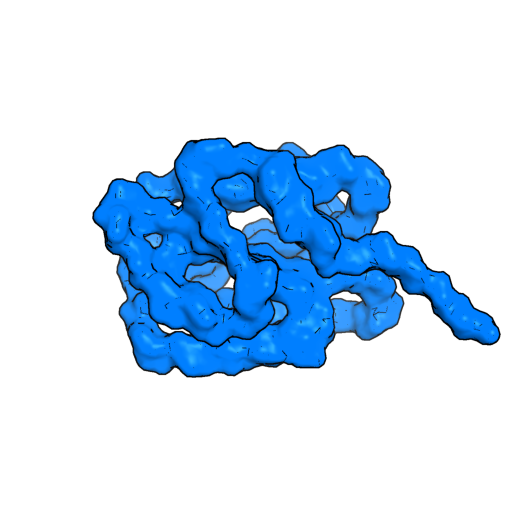ATOM 653 O O . ARG A 1 83 ? -3.113 -11.190 13.197 1.00 75.00 83 ARG A O 1
ATOM 660 N N . ASP A 1 84 ? -4.073 -9.724 14.614 1.00 77.81 84 ASP A N 1
ATOM 661 C CA . ASP A 1 84 ? -4.938 -10.691 15.281 1.00 77.81 84 ASP A CA 1
ATOM 662 C C . ASP A 1 84 ? -5.937 -11.297 14.268 1.00 77.81 84 ASP A C 1
ATOM 664 O O . ASP A 1 84 ? -6.701 -10.552 13.641 1.00 77.81 84 ASP A O 1
ATOM 668 N N . PRO A 1 85 ? -5.960 -12.630 14.086 1.00 74.12 85 PRO A N 1
ATOM 669 C CA . PRO A 1 85 ? -6.947 -13.305 13.246 1.00 74.12 85 PRO A CA 1
ATOM 670 C C . PRO A 1 85 ? -8.401 -13.066 13.677 1.00 74.12 85 PRO A C 1
ATOM 672 O O . PRO A 1 85 ? -9.300 -13.224 12.856 1.00 74.12 85 PRO A O 1
ATOM 675 N N . ASN A 1 86 ? -8.636 -12.689 14.939 1.00 77.94 86 ASN A N 1
ATOM 676 C CA . ASN A 1 86 ? -9.972 -12.442 15.486 1.00 77.94 86 ASN A CA 1
ATOM 677 C C . ASN A 1 86 ? -10.449 -10.993 15.311 1.00 77.94 86 ASN A C 1
ATOM 679 O O . ASN A 1 86 ? -11.573 -10.680 15.698 1.00 77.94 86 ASN A O 1
ATOM 683 N N . ASP A 1 87 ? -9.618 -10.100 14.766 1.00 79.81 87 ASP A N 1
ATOM 684 C CA . ASP A 1 87 ? -10.028 -8.723 14.500 1.00 79.81 87 ASP A CA 1
ATOM 685 C C . ASP A 1 87 ? -11.083 -8.703 13.368 1.00 79.81 87 ASP A C 1
ATOM 687 O O . ASP A 1 87 ? -10.782 -9.101 12.236 1.00 79.81 87 ASP A O 1
ATOM 691 N N . PRO A 1 88 ? -12.323 -8.246 13.628 1.00 80.00 88 PRO A N 1
ATOM 692 C CA . PRO A 1 88 ? -13.403 -8.282 12.644 1.00 80.00 88 PRO A CA 1
ATOM 693 C C . PRO A 1 88 ? -13.242 -7.242 11.526 1.00 80.00 88 PRO A C 1
ATOM 695 O O . PRO A 1 88 ? -14.022 -7.248 10.575 1.00 80.00 88 PRO A O 1
ATOM 698 N N . LYS A 1 89 ? -12.263 -6.328 11.614 1.00 81.62 89 LYS A N 1
ATOM 699 C CA . LYS A 1 89 ? -12.071 -5.276 10.606 1.00 81.62 89 LYS A CA 1
ATOM 700 C C . LYS A 1 89 ? -11.675 -5.869 9.251 1.00 81.62 89 LYS A C 1
ATOM 702 O O . LYS A 1 89 ? -10.829 -6.760 9.180 1.00 81.62 89 LYS A O 1
ATOM 707 N N . ALA A 1 90 ? -12.237 -5.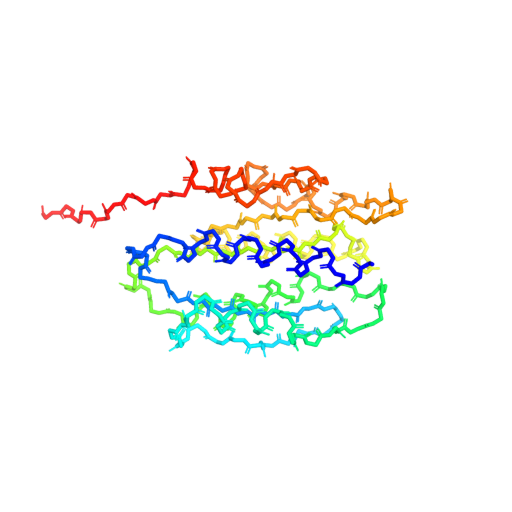340 8.167 1.00 85.31 90 ALA A N 1
ATOM 708 C CA . ALA A 1 90 ? -11.805 -5.695 6.819 1.00 85.31 90 ALA A CA 1
ATOM 709 C C . ALA A 1 90 ? -10.357 -5.234 6.577 1.00 85.31 90 ALA A C 1
ATOM 711 O O . ALA A 1 90 ? -9.975 -4.119 6.934 1.00 85.31 90 ALA A O 1
ATOM 712 N N . GLN A 1 91 ? -9.548 -6.084 5.944 1.00 87.19 91 GLN A N 1
ATOM 713 C CA . GLN A 1 91 ? -8.178 -5.745 5.563 1.00 87.19 91 GLN A CA 1
ATOM 714 C C . GLN A 1 91 ? -8.168 -5.187 4.142 1.00 87.19 91 GLN A C 1
ATOM 716 O O . GLN A 1 91 ? -8.497 -5.897 3.196 1.00 87.19 91 GLN A O 1
ATOM 721 N N . ILE A 1 92 ? -7.781 -3.921 3.984 1.00 88.44 92 ILE A N 1
ATOM 722 C CA . ILE A 1 92 ? -7.786 -3.235 2.688 1.00 88.44 92 ILE A CA 1
ATOM 723 C C . ILE A 1 92 ? -6.392 -2.681 2.399 1.00 88.44 92 ILE A C 1
ATOM 725 O O . ILE A 1 92 ? -5.793 -2.023 3.247 1.00 88.44 92 ILE A O 1
ATOM 729 N N . LEU A 1 93 ? -5.883 -2.928 1.190 1.00 91.44 93 LEU A N 1
ATOM 730 C CA . LEU A 1 93 ? -4.632 -2.359 0.698 1.00 91.44 93 LEU A CA 1
ATOM 731 C C . LEU A 1 93 ? -4.894 -1.492 -0.533 1.00 91.44 93 LEU A C 1
ATOM 733 O O . LEU A 1 93 ? -5.380 -1.981 -1.551 1.00 91.44 93 LEU A O 1
ATOM 737 N N . TYR A 1 94 ? -4.507 -0.219 -0.453 1.00 90.81 94 TYR A N 1
ATOM 738 C CA . TYR A 1 94 ? -4.505 0.710 -1.582 1.00 90.81 94 TYR A CA 1
ATOM 739 C C . TYR A 1 94 ? -3.093 0.829 -2.155 1.00 90.81 94 TYR A C 1
ATOM 741 O O . TYR A 1 94 ? -2.214 1.444 -1.551 1.00 90.81 94 TYR A O 1
ATOM 749 N N . LEU A 1 95 ? -2.866 0.230 -3.324 1.00 90.88 95 LEU A N 1
ATOM 750 C CA . LEU A 1 95 ? -1.591 0.291 -4.032 1.00 90.88 95 LEU A CA 1
ATOM 751 C C . LEU A 1 95 ? -1.627 1.406 -5.078 1.00 90.88 95 LEU A C 1
ATOM 753 O O . LEU A 1 95 ? -2.232 1.247 -6.135 1.00 90.88 95 LEU A O 1
ATOM 757 N N . PHE A 1 96 ? -0.929 2.508 -4.817 1.00 87.25 96 PHE A N 1
ATOM 758 C CA . PHE A 1 96 ? -0.736 3.579 -5.795 1.00 87.25 96 PHE A CA 1
ATOM 759 C C . PHE A 1 96 ? 0.528 3.321 -6.615 1.00 87.25 96 PHE A C 1
ATOM 761 O O . PHE A 1 96 ? 1.614 3.162 -6.052 1.00 87.25 96 PHE A O 1
ATOM 768 N N . THR A 1 97 ? 0.402 3.286 -7.941 1.00 83.00 97 THR A N 1
ATOM 769 C CA . THR A 1 97 ? 1.527 3.061 -8.862 1.00 83.00 97 THR A CA 1
ATOM 770 C C . THR A 1 97 ? 1.293 3.761 -10.199 1.00 83.00 97 THR A C 1
ATOM 772 O O . THR A 1 97 ? 0.154 3.979 -10.605 1.00 83.00 97 THR A O 1
ATOM 775 N N . ASP A 1 98 ? 2.357 4.122 -10.914 1.00 75.06 98 ASP A N 1
ATOM 776 C CA . ASP A 1 98 ? 2.261 4.563 -12.312 1.00 75.06 98 ASP A CA 1
ATOM 777 C C . ASP A 1 98 ? 2.265 3.391 -13.316 1.00 75.06 98 ASP A C 1
ATOM 779 O O . ASP A 1 98 ? 2.098 3.606 -14.521 1.00 75.06 98 ASP A O 1
ATOM 783 N N . GLY A 1 99 ? 2.376 2.155 -12.810 1.00 63.62 99 GLY A N 1
ATOM 784 C CA . GLY A 1 99 ? 2.413 0.910 -13.580 1.00 63.62 99 GLY A CA 1
ATOM 785 C C . GLY A 1 99 ? 3.816 0.508 -14.045 1.00 63.62 99 GLY A C 1
ATOM 786 O O . GLY A 1 99 ? 3.967 -0.514 -14.714 1.00 63.62 99 GLY A O 1
ATOM 787 N N . PHE A 1 100 ? 4.846 1.284 -13.691 1.00 72.00 100 PHE A N 1
ATOM 788 C CA . PHE A 1 100 ? 6.223 1.004 -14.072 1.00 72.00 100 PHE A CA 1
ATOM 789 C C . PHE A 1 100 ? 6.987 0.296 -12.946 1.00 72.00 100 PHE A C 1
ATOM 791 O O . PHE A 1 100 ? 7.286 0.892 -11.912 1.00 72.00 100 PHE A O 1
ATOM 798 N N . THR A 1 101 ? 7.409 -0.945 -13.192 1.00 68.38 101 THR A N 1
ATOM 799 C CA . THR A 1 101 ? 8.423 -1.629 -12.374 1.00 68.38 101 THR A CA 1
ATOM 800 C C . THR A 1 101 ? 9.821 -1.411 -12.946 1.00 68.38 101 THR A C 1
ATOM 802 O O . THR A 1 101 ? 10.009 -1.351 -14.163 1.00 68.38 101 THR A O 1
ATOM 805 N N . TYR A 1 102 ? 10.841 -1.350 -12.081 1.00 66.81 102 TYR A N 1
ATOM 806 C CA . TYR A 1 102 ? 12.241 -1.174 -12.494 1.00 66.81 102 TYR A CA 1
ATOM 807 C C . TYR A 1 102 ? 12.682 -2.193 -13.552 1.00 66.81 102 TYR A C 1
ATOM 809 O O . TYR A 1 102 ? 13.467 -1.875 -14.450 1.00 66.81 102 TYR A O 1
ATOM 817 N N . LYS A 1 103 ? 12.208 -3.438 -13.429 1.00 72.94 103 LYS A N 1
ATOM 818 C CA . LYS 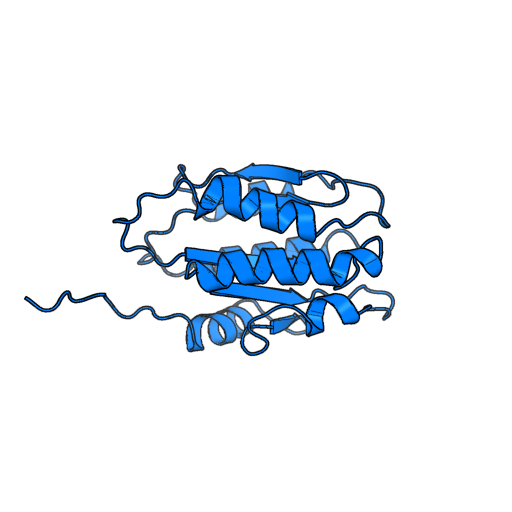A 1 103 ? 12.533 -4.527 -14.350 1.00 72.94 103 LYS A CA 1
ATOM 819 C C . LYS A 1 103 ? 11.316 -5.413 -14.570 1.00 72.94 103 LYS A C 1
ATOM 821 O O . LYS A 1 103 ? 10.810 -6.006 -13.626 1.00 72.94 103 LYS A O 1
ATOM 826 N N . ARG A 1 104 ? 10.946 -5.630 -15.834 1.00 75.31 104 ARG A N 1
ATOM 827 C CA . ARG A 1 104 ? 9.839 -6.527 -16.222 1.00 75.31 104 ARG A CA 1
ATOM 828 C C . ARG A 1 104 ? 9.981 -7.963 -15.705 1.00 75.31 104 ARG A C 1
ATOM 830 O O . ARG A 1 104 ? 8.979 -8.622 -15.472 1.00 75.31 104 ARG A O 1
ATOM 837 N N . VAL A 1 105 ? 11.209 -8.435 -15.468 1.00 80.25 105 VAL A N 1
ATOM 838 C CA . VAL A 1 105 ? 11.469 -9.758 -14.864 1.00 80.25 105 VAL A CA 1
ATOM 839 C C . VAL A 1 105 ? 10.898 -9.898 -13.446 1.00 80.25 105 VAL A C 1
ATOM 841 O O . VAL A 1 105 ? 10.713 -11.015 -12.990 1.00 80.25 105 VAL A O 1
ATOM 844 N N . LEU A 1 106 ? 10.606 -8.785 -12.764 1.00 83.06 106 LEU A N 1
ATOM 845 C CA . LEU A 1 106 ? 10.015 -8.777 -11.425 1.00 83.06 106 LEU A CA 1
ATOM 846 C C . LEU A 1 106 ? 8.486 -8.881 -11.447 1.00 83.06 106 LEU A C 1
ATOM 848 O O . LEU A 1 106 ? 7.900 -9.122 -10.400 1.00 83.06 106 LEU A O 1
ATOM 852 N N . ILE A 1 107 ? 7.831 -8.728 -12.608 1.00 85.38 107 ILE A N 1
ATOM 853 C CA . ILE A 1 107 ? 6.362 -8.781 -12.708 1.00 85.38 107 ILE A CA 1
ATOM 854 C C . ILE A 1 107 ? 5.801 -10.097 -12.138 1.00 85.38 107 ILE A C 1
ATOM 856 O O . ILE A 1 107 ? 4.887 -10.019 -11.317 1.00 85.38 107 ILE A O 1
ATOM 860 N N . PRO A 1 108 ? 6.337 -11.294 -12.468 1.00 89.44 108 PRO A N 1
ATOM 861 C CA . PRO A 1 108 ? 5.857 -12.539 -11.867 1.00 89.44 108 PRO A CA 1
ATOM 862 C C . PRO A 1 108 ? 5.958 -12.549 -10.336 1.00 89.44 108 PRO A C 1
ATOM 864 O O . PRO A 1 108 ? 5.037 -13.021 -9.670 1.00 89.44 108 PRO A O 1
ATOM 867 N N . ASP A 1 109 ? 7.029 -11.978 -9.778 1.00 90.50 109 ASP A N 1
ATOM 868 C CA . ASP A 1 109 ? 7.207 -11.869 -8.329 1.00 90.50 109 ASP A CA 1
ATOM 869 C C . ASP A 1 109 ? 6.197 -10.889 -7.720 1.00 90.50 109 ASP A C 1
ATOM 871 O O . ASP A 1 109 ? 5.576 -11.216 -6.709 1.00 90.50 109 ASP A O 1
ATOM 875 N N . THR A 1 110 ? 5.966 -9.723 -8.342 1.00 89.62 110 THR A N 1
ATOM 876 C CA . THR A 1 110 ? 4.922 -8.777 -7.907 1.00 89.62 110 THR A CA 1
ATOM 877 C C . THR A 1 110 ? 3.558 -9.472 -7.866 1.00 89.62 110 THR A C 1
ATOM 879 O O . THR A 1 110 ? 2.852 -9.395 -6.858 1.00 89.62 110 THR A O 1
ATOM 882 N N . VAL A 1 111 ? 3.197 -10.198 -8.929 1.00 91.56 111 VAL A N 1
ATOM 883 C CA . VAL A 1 111 ? 1.925 -10.930 -9.018 1.00 91.56 111 VAL A CA 1
ATOM 884 C C . VAL A 1 111 ? 1.829 -11.998 -7.930 1.00 91.56 111 VAL A C 1
ATOM 886 O O . VAL A 1 111 ? 0.795 -12.104 -7.271 1.00 91.56 111 VAL A O 1
ATOM 889 N N . ALA A 1 112 ? 2.902 -12.756 -7.687 1.00 93.25 112 ALA A N 1
ATOM 890 C CA . ALA A 1 112 ? 2.932 -13.766 -6.634 1.00 93.25 112 ALA A CA 1
ATOM 891 C C . ALA A 1 112 ? 2.719 -13.151 -5.241 1.00 93.25 112 ALA A C 1
ATOM 893 O O . ALA A 1 112 ? 1.908 -13.658 -4.465 1.00 93.25 112 ALA A O 1
ATOM 894 N N . LYS A 1 113 ? 3.383 -12.030 -4.928 1.00 94.31 113 LYS A N 1
ATOM 895 C CA . LYS A 1 113 ? 3.221 -11.327 -3.642 1.00 94.31 113 LYS A CA 1
ATOM 896 C C . LYS A 1 113 ? 1.818 -10.741 -3.474 1.00 94.31 113 LYS A C 1
ATOM 898 O O . LYS A 1 113 ? 1.216 -10.899 -2.414 1.00 94.31 113 LYS A O 1
ATOM 903 N N . ALA A 1 114 ? 1.261 -10.147 -4.527 1.00 93.19 114 ALA A N 1
ATOM 904 C CA . ALA A 1 114 ? -0.117 -9.662 -4.524 1.00 93.19 114 ALA A CA 1
ATOM 905 C C . ALA A 1 114 ? -1.130 -10.804 -4.335 1.00 93.19 114 ALA A C 1
ATOM 907 O O . ALA A 1 114 ? -2.119 -10.647 -3.618 1.00 93.19 114 ALA A O 1
ATOM 908 N N . LYS A 1 115 ? -0.876 -11.975 -4.936 1.00 93.75 115 LYS A N 1
ATOM 909 C CA . LYS A 1 115 ? -1.728 -13.156 -4.766 1.00 93.75 115 LYS A CA 1
ATOM 910 C C . LYS A 1 115 ? -1.724 -13.647 -3.320 1.00 93.75 115 LYS A C 1
ATOM 912 O O . LYS A 1 115 ? -2.789 -13.964 -2.811 1.00 93.75 115 LYS A O 1
ATOM 917 N N . VAL A 1 116 ? -0.573 -13.650 -2.645 1.00 93.50 116 VAL A N 1
ATOM 918 C CA . VAL A 1 116 ? -0.490 -14.023 -1.220 1.00 93.50 116 VAL A CA 1
ATOM 919 C C . VAL A 1 116 ? -1.384 -13.129 -0.356 1.00 93.50 116 VAL A C 1
ATOM 921 O O . VAL A 1 116 ? -2.102 -13.641 0.495 1.00 93.50 116 VAL A O 1
ATOM 924 N N . LEU A 1 117 ? -1.379 -11.813 -0.592 1.00 92.25 117 LEU A N 1
ATOM 925 C CA . LEU A 1 117 ? -2.260 -10.874 0.115 1.00 92.25 117 LEU A CA 1
ATOM 926 C C . LEU A 1 117 ? -3.739 -11.172 -0.160 1.00 92.25 117 LEU A C 1
ATOM 928 O O . LEU A 1 117 ? -4.540 -11.250 0.768 1.00 92.25 117 LEU A O 1
ATOM 932 N N . LYS A 1 118 ? -4.094 -11.401 -1.428 1.00 90.88 118 LYS A N 1
ATOM 933 C CA . LYS A 1 118 ? -5.464 -11.752 -1.816 1.00 90.88 118 LYS A CA 1
ATOM 934 C C . LYS A 1 118 ? -5.932 -13.062 -1.180 1.00 90.88 118 LYS A C 1
ATOM 936 O O . LYS A 1 118 ? -7.038 -13.119 -0.654 1.00 90.88 118 LYS A O 1
ATOM 941 N N . ASP A 1 119 ? -5.104 -14.102 -1.230 1.00 90.19 119 ASP A N 1
ATOM 942 C CA . ASP A 1 119 ? -5.408 -15.413 -0.648 1.00 90.19 119 ASP A CA 1
ATOM 943 C C . ASP A 1 119 ? -5.569 -15.324 0.883 1.00 90.19 119 ASP A C 1
ATOM 945 O O . ASP A 1 119 ? -6.296 -16.121 1.468 1.00 90.19 119 ASP A O 1
ATOM 949 N N . ALA A 1 120 ? -4.932 -14.337 1.526 1.00 88.56 120 ALA A N 1
ATOM 950 C CA . ALA A 1 120 ? -5.092 -14.032 2.948 1.00 88.56 120 ALA A CA 1
ATOM 951 C C . ALA A 1 120 ? -6.362 -13.217 3.277 1.00 88.56 120 ALA A C 1
ATOM 953 O O . ALA A 1 120 ? -6.580 -12.884 4.438 1.00 88.56 120 ALA A O 1
ATOM 954 N N . GLY A 1 121 ? -7.199 -12.893 2.285 1.00 88.44 121 GLY A N 1
ATOM 955 C CA . GLY A 1 121 ? -8.435 -12.127 2.475 1.00 88.44 121 GLY A CA 1
ATOM 956 C C . GLY A 1 121 ? -8.260 -10.607 2.419 1.00 88.44 121 GLY A C 1
ATOM 957 O O . GLY A 1 121 ? -9.210 -9.879 2.699 1.00 88.44 121 GLY A O 1
ATOM 958 N N . VAL A 1 122 ? -7.080 -10.106 2.031 1.00 90.00 122 VAL A N 1
ATOM 959 C CA . VAL A 1 122 ? -6.850 -8.665 1.863 1.00 90.00 122 VAL A CA 1
ATOM 960 C C . VAL A 1 122 ? -7.515 -8.177 0.575 1.00 90.00 122 VAL A C 1
ATOM 962 O O . VAL A 1 122 ? -7.236 -8.667 -0.524 1.00 90.00 122 VAL A O 1
ATOM 965 N N . ILE A 1 123 ? -8.360 -7.154 0.696 1.00 90.12 123 ILE A N 1
ATOM 966 C CA . ILE A 1 123 ? -8.969 -6.446 -0.429 1.00 90.12 123 ILE A CA 1
ATOM 967 C C . ILE A 1 123 ? -7.905 -5.539 -1.052 1.00 90.12 123 ILE A C 1
ATOM 969 O O . ILE A 1 123 ? -7.595 -4.464 -0.539 1.00 90.12 123 ILE A O 1
ATOM 973 N N . LEU A 1 124 ? -7.324 -5.991 -2.162 1.00 91.00 124 LEU A N 1
ATOM 974 C CA . LEU A 1 124 ? -6.326 -5.236 -2.915 1.00 91.00 124 LEU A CA 1
ATOM 975 C C . LEU A 1 124 ? -7.002 -4.317 -3.940 1.00 91.00 124 LEU A C 1
ATOM 977 O O . LEU A 1 124 ? -7.583 -4.797 -4.911 1.00 91.00 124 LEU A O 1
ATOM 981 N N . ASN A 1 125 ? -6.866 -3.008 -3.742 1.00 90.06 125 ASN A N 1
ATOM 982 C CA . ASN A 1 125 ? -7.271 -1.967 -4.681 1.00 90.06 125 ASN A CA 1
ATOM 983 C C . ASN A 1 125 ? -6.019 -1.389 -5.350 1.00 90.06 125 ASN A C 1
ATOM 985 O O . ASN A 1 125 ? -5.155 -0.818 -4.680 1.00 90.06 125 ASN A O 1
ATOM 989 N N . VAL A 1 126 ? -5.911 -1.530 -6.670 1.00 89.56 126 VAL A N 1
ATOM 990 C CA . VAL A 1 126 ? -4.753 -1.052 -7.437 1.00 89.56 126 VAL A CA 1
ATOM 991 C C . VAL A 1 126 ? -5.130 0.234 -8.152 1.00 89.56 126 VAL A C 1
ATOM 993 O O . VAL A 1 126 ? -6.038 0.247 -8.976 1.00 89.56 126 VAL A O 1
ATOM 996 N N . ILE A 1 127 ? -4.424 1.318 -7.856 1.00 87.31 127 ILE A N 1
ATOM 997 C CA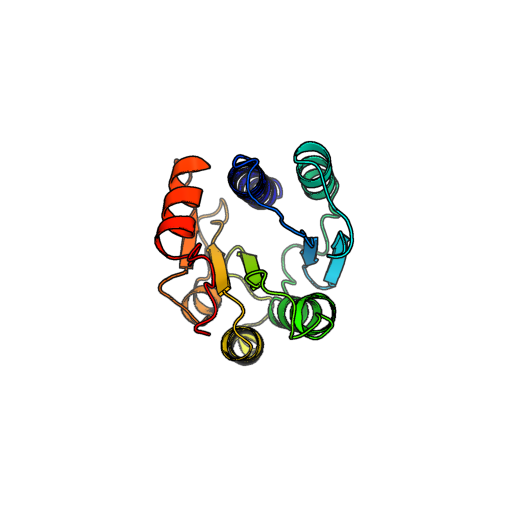 . ILE A 1 127 ? -4.725 2.658 -8.352 1.00 87.31 127 ILE A CA 1
ATOM 998 C C . ILE A 1 127 ? -3.598 3.097 -9.285 1.00 87.31 127 ILE A C 1
ATOM 1000 O O . ILE A 1 127 ? -2.483 3.402 -8.850 1.00 87.31 127 ILE A O 1
ATOM 1004 N N . GLN A 1 128 ? -3.900 3.135 -10.582 1.00 85.00 128 GLN A N 1
ATOM 1005 C CA . GLN A 1 128 ? -2.987 3.615 -11.607 1.00 85.00 128 GLN A CA 1
ATOM 1006 C C . GLN A 1 128 ? -3.030 5.139 -11.698 1.00 85.00 128 GLN A C 1
ATOM 1008 O O . GLN A 1 128 ? -4.057 5.729 -12.041 1.00 85.00 128 GLN A O 1
ATOM 1013 N N . VAL A 1 129 ? -1.879 5.769 -11.472 1.00 80.56 129 VAL A N 1
ATOM 1014 C CA . VAL A 1 129 ? -1.690 7.215 -11.600 1.00 80.56 129 VAL A CA 1
ATOM 1015 C C . VAL A 1 129 ? -0.854 7.502 -12.851 1.00 80.56 129 VAL A C 1
ATOM 1017 O O . VAL A 1 129 ? 0.349 7.235 -12.867 1.00 80.56 129 VAL A O 1
ATOM 1020 N N . PRO A 1 130 ? -1.438 8.061 -13.923 1.00 71.94 130 PRO A N 1
ATOM 1021 C CA . PRO A 1 130 ? -0.749 8.191 -15.194 1.00 71.94 130 PRO A CA 1
ATOM 1022 C C . PRO A 1 130 ? 0.406 9.191 -15.126 1.00 71.94 130 PRO A C 1
ATOM 1024 O O . PRO A 1 130 ? 0.282 10.332 -14.654 1.00 71.94 130 PRO A O 1
ATOM 1027 N N . HIS A 1 131 ? 1.539 8.787 -15.699 1.00 67.56 131 HIS A N 1
ATOM 1028 C CA . HIS A 1 131 ? 2.682 9.668 -15.872 1.00 67.56 131 HIS A CA 1
ATOM 1029 C C . HIS A 1 131 ? 2.327 10.811 -16.842 1.00 67.56 131 HIS A C 1
ATOM 1031 O O . HIS A 1 131 ? 1.873 10.579 -17.961 1.00 67.56 131 HIS A O 1
ATOM 1037 N N . LYS A 1 132 ? 2.652 12.068 -16.486 1.00 57.47 132 LYS A N 1
ATOM 1038 C CA . LYS A 1 132 ? 2.402 13.287 -17.306 1.00 57.47 132 LYS A CA 1
ATOM 1039 C C . LYS A 1 132 ? 2.975 13.265 -18.743 1.00 57.47 132 LYS A C 1
ATOM 1041 O O . LYS A 1 132 ? 2.767 14.214 -19.484 1.00 57.47 132 LYS A O 1
ATOM 1046 N N . ARG A 1 133 ? 3.741 12.237 -19.127 1.00 55.75 133 ARG A N 1
ATOM 1047 C CA . ARG A 1 133 ? 4.387 12.106 -20.448 1.00 55.75 133 ARG A CA 1
ATOM 1048 C C . ARG A 1 133 ? 3.700 11.074 -21.354 1.00 55.75 133 ARG A C 1
ATOM 1050 O O . ARG A 1 133 ? 4.265 10.728 -22.383 1.00 55.75 133 ARG A O 1
ATOM 1057 N N . GLY A 1 134 ? 2.529 10.557 -20.970 1.00 50.53 134 GLY A N 1
ATOM 1058 C CA . GLY A 1 134 ? 1.737 9.638 -21.801 1.00 50.53 134 GLY A CA 1
ATOM 1059 C C . GLY A 1 134 ? 2.356 8.252 -22.013 1.00 50.53 134 GLY A C 1
ATOM 1060 O O . GLY A 1 134 ? 1.825 7.465 -22.785 1.00 50.53 134 GLY A O 1
ATOM 1061 N N . LYS A 1 135 ? 3.469 7.936 -21.338 1.00 49.53 135 LYS A N 1
ATOM 1062 C CA . LYS A 1 135 ? 4.045 6.590 -21.287 1.00 49.53 135 LYS A CA 1
ATOM 1063 C C . LYS A 1 135 ? 3.705 5.969 -19.941 1.00 49.53 135 LYS A C 1
ATOM 1065 O O . LYS A 1 135 ? 4.467 6.108 -18.991 1.00 49.53 135 LYS A O 1
ATOM 1070 N N . THR A 1 136 ? 2.535 5.359 -19.855 1.00 55.44 136 THR A N 1
ATOM 1071 C CA . THR A 1 136 ? 2.220 4.395 -18.802 1.00 55.44 136 THR A CA 1
ATOM 1072 C C . THR A 1 136 ? 2.588 3.024 -19.344 1.00 55.44 136 THR A C 1
ATOM 1074 O O . THR A 1 136 ? 1.957 2.561 -20.293 1.00 55.44 136 THR A O 1
ATOM 1077 N N . ASP A 1 137 ? 3.636 2.406 -18.797 1.00 61.03 137 ASP A N 1
ATOM 1078 C CA . ASP A 1 137 ? 3.784 0.959 -18.946 1.00 61.03 137 ASP A CA 1
ATOM 1079 C C . ASP A 1 137 ? 2.665 0.348 -18.096 1.00 61.03 137 ASP A C 1
ATOM 1081 O O . ASP A 1 137 ? 2.500 0.718 -16.935 1.00 61.03 137 ASP A O 1
ATOM 1085 N N . THR A 1 138 ? 1.797 -0.453 -18.705 1.00 67.25 138 THR A N 1
ATOM 1086 C CA . THR A 1 138 ? 0.643 -1.042 -18.012 1.00 67.25 138 THR A CA 1
ATOM 1087 C C . THR A 1 138 ? 0.819 -2.530 -17.776 1.00 67.25 138 THR A C 1
ATOM 1089 O O . THR A 1 138 ? -0.095 -3.152 -17.240 1.00 67.25 138 THR A O 1
ATOM 1092 N N . ASP A 1 139 ? 1.963 -3.092 -18.173 1.00 73.94 139 ASP A N 1
ATOM 1093 C CA . ASP A 1 139 ? 2.192 -4.532 -18.153 1.00 73.94 139 ASP A CA 1
ATOM 1094 C C . ASP A 1 139 ? 2.110 -5.070 -16.716 1.00 73.94 139 ASP A C 1
ATOM 1096 O O . ASP A 1 139 ? 1.423 -6.054 -16.471 1.00 73.94 139 ASP A O 1
ATOM 1100 N N . GLU A 1 140 ? 2.720 -4.393 -15.734 1.00 78.31 140 GLU A N 1
ATOM 1101 C CA . GLU A 1 140 ? 2.593 -4.794 -14.325 1.00 78.31 140 GLU A CA 1
ATOM 1102 C C . GLU A 1 140 ? 1.157 -4.597 -13.821 1.00 78.31 140 GLU A C 1
ATOM 1104 O O . GLU A 1 140 ? 0.551 -5.539 -13.314 1.00 78.31 140 GLU A O 1
ATOM 1109 N N . PHE A 1 141 ? 0.590 -3.401 -14.020 1.00 82.88 141 PHE A N 1
ATOM 1110 C CA . PHE A 1 141 ? -0.753 -3.044 -13.550 1.00 82.88 141 PHE A CA 1
ATOM 1111 C C . PHE A 1 141 ? -1.812 -4.065 -13.984 1.00 82.88 141 PHE A C 1
ATOM 1113 O O . PHE A 1 141 ? -2.543 -4.574 -13.146 1.00 82.88 141 PHE A O 1
ATOM 1120 N N . GLN A 1 142 ? -1.843 -4.426 -15.269 1.00 83.69 142 GLN A N 1
ATOM 1121 C CA . GLN A 1 142 ? -2.842 -5.345 -15.826 1.00 83.69 142 GLN A CA 1
ATOM 1122 C C . GLN A 1 142 ? -2.689 -6.792 -15.341 1.00 83.69 142 GLN A C 1
ATOM 1124 O O . GLN A 1 142 ? -3.635 -7.570 -15.437 1.00 83.69 142 GLN A O 1
ATOM 1129 N N . THR A 1 143 ? -1.507 -7.170 -14.852 1.00 85.75 143 THR A N 1
ATOM 1130 C CA . THR A 1 143 ? -1.229 -8.545 -14.402 1.00 85.75 143 THR A CA 1
ATOM 1131 C C . THR A 1 143 ? -1.521 -8.770 -12.922 1.00 85.75 143 THR A C 1
ATOM 1133 O O . THR A 1 143 ? -1.584 -9.920 -12.484 1.00 85.75 143 THR A O 1
ATOM 1136 N N . LEU A 1 144 ? -1.712 -7.698 -12.146 1.00 87.94 144 LEU A N 1
ATOM 1137 C CA . LEU A 1 144 ? -2.043 -7.799 -10.729 1.00 87.94 144 LEU A CA 1
ATOM 1138 C C . LEU A 1 144 ? -3.408 -8.480 -10.524 1.00 87.94 144 LEU A C 1
ATOM 1140 O O . LEU A 1 144 ? -4.324 -8.308 -11.331 1.00 87.94 144 LEU A O 1
ATOM 1144 N N . PRO A 1 145 ? -3.578 -9.254 -9.438 1.00 87.81 145 PRO A N 1
ATOM 1145 C CA . PRO A 1 145 ? -4.840 -9.918 -9.156 1.00 87.81 145 PRO A CA 1
ATOM 1146 C C . PRO A 1 145 ? -5.960 -8.905 -8.874 1.00 87.81 145 PRO A C 1
ATOM 1148 O O . PRO A 1 145 ? -5.704 -7.745 -8.558 1.00 87.81 145 PRO A O 1
ATOM 1151 N N . SER A 1 146 ? -7.204 -9.387 -8.955 1.00 86.44 146 SER A N 1
ATOM 1152 C CA . SER A 1 146 ? -8.427 -8.583 -8.770 1.00 86.44 146 SER A CA 1
ATOM 1153 C C . SER A 1 146 ? -8.557 -7.444 -9.794 1.00 86.44 146 SER A C 1
ATOM 1155 O O . SER A 1 146 ? -8.589 -6.279 -9.404 1.00 86.44 146 SER A O 1
ATOM 1157 N N . PRO A 1 147 ? -8.616 -7.763 -11.105 1.00 87.12 147 PRO A N 1
ATOM 1158 C CA . PRO A 1 147 ? -8.731 -6.759 -12.169 1.00 87.12 147 PRO A CA 1
ATOM 1159 C C . PRO A 1 147 ? -10.010 -5.909 -12.076 1.00 87.12 147 PRO A C 1
ATOM 1161 O O . PRO A 1 147 ? -10.064 -4.813 -12.619 1.00 87.12 147 PRO A O 1
ATOM 1164 N N . ASP A 1 148 ? -11.030 -6.398 -11.374 1.00 86.25 148 ASP A N 1
ATOM 1165 C CA . ASP A 1 148 ? -12.244 -5.676 -10.989 1.00 86.25 148 ASP A CA 1
ATOM 1166 C C . ASP A 1 148 ? -11.972 -4.505 -10.027 1.00 86.25 148 ASP A C 1
ATOM 1168 O O . ASP A 1 148 ? -12.713 -3.529 -10.018 1.00 86.25 148 ASP A O 1
ATOM 1172 N N . ARG A 1 149 ? -10.863 -4.550 -9.277 1.00 86.31 149 ARG A N 1
ATOM 1173 C CA . ARG A 1 149 ? -10.433 -3.513 -8.319 1.00 86.31 149 ARG A CA 1
ATOM 1174 C C . ARG A 1 149 ? -9.232 -2.715 -8.808 1.00 86.31 149 ARG A C 1
ATOM 1176 O O . ARG A 1 149 ? -8.387 -2.262 -8.030 1.00 86.31 149 ARG A O 1
ATOM 1183 N N . HIS A 1 150 ? -9.126 -2.590 -10.126 1.00 87.38 150 HIS A N 1
ATOM 1184 C CA . HIS A 1 150 ? -8.113 -1.796 -10.804 1.00 87.38 150 HIS A CA 1
ATOM 1185 C C . HIS A 1 150 ? -8.727 -0.465 -11.224 1.00 87.38 150 HIS A C 1
ATOM 1187 O O . HIS A 1 150 ? -9.566 -0.395 -12.120 1.00 87.38 150 HIS A O 1
ATOM 1193 N N . PHE A 1 151 ? -8.276 0.614 -10.598 1.00 85.56 151 PHE A N 1
ATOM 1194 C CA . PHE A 1 151 ? -8.793 1.958 -10.816 1.00 85.56 151 PHE A CA 1
ATOM 1195 C C . PHE A 1 151 ? -7.767 2.786 -11.576 1.00 85.56 151 PHE A C 1
ATOM 1197 O O . PHE A 1 151 ? -6.617 2.912 -11.161 1.00 85.56 151 PHE A O 1
ATOM 1204 N N . LYS A 1 152 ? -8.180 3.374 -12.698 1.00 83.69 152 LYS A N 1
ATOM 1205 C CA . LYS A 1 152 ? -7.361 4.333 -13.442 1.00 83.69 152 LYS A CA 1
ATOM 1206 C C . LYS A 1 152 ? -7.797 5.738 -13.079 1.00 83.69 152 LYS A C 1
ATOM 1208 O O . LYS A 1 152 ? -8.977 6.058 -13.192 1.00 83.69 152 LYS A O 1
ATOM 1213 N N . ILE A 1 153 ? -6.845 6.551 -12.638 1.00 78.88 153 ILE A N 1
ATOM 1214 C CA . ILE A 1 153 ? -7.098 7.947 -12.300 1.00 78.88 153 ILE A CA 1
ATOM 1215 C C . ILE A 1 153 ? -6.840 8.805 -13.525 1.00 78.88 153 ILE A C 1
ATOM 1217 O O . ILE A 1 153 ? -5.697 8.963 -13.955 1.00 78.88 153 ILE A O 1
ATOM 1221 N N . ASP A 1 154 ? -7.902 9.402 -14.041 1.00 72.38 154 ASP A N 1
ATOM 1222 C CA . ASP A 1 154 ? -7.815 10.408 -15.087 1.00 72.38 154 ASP A CA 1
ATOM 1223 C C . ASP A 1 154 ? -7.751 11.816 -14.480 1.00 72.38 154 ASP A C 1
ATOM 1225 O O . ASP A 1 154 ? -7.892 12.018 -13.273 1.00 72.38 154 ASP A O 1
ATOM 1229 N N . SER A 1 155 ? -7.424 12.815 -15.301 1.00 64.56 155 SER A N 1
ATOM 1230 C CA . SER A 1 155 ? -7.165 14.184 -14.825 1.00 64.56 155 SER A CA 1
ATOM 1231 C C . SER A 1 155 ? -8.382 14.913 -14.251 1.00 64.56 155 SER A C 1
ATOM 1233 O O . SER A 1 155 ? -8.199 15.952 -13.624 1.00 64.56 155 SER A O 1
ATOM 1235 N N . ASP A 1 156 ? -9.576 14.410 -14.525 1.00 65.31 156 ASP A N 1
ATOM 1236 C CA . ASP A 1 156 ? -10.891 14.949 -14.179 1.00 65.31 156 ASP A CA 1
ATOM 1237 C C . ASP A 1 156 ? -11.561 14.218 -13.006 1.00 65.31 156 ASP A C 1
ATOM 1239 O O . ASP A 1 156 ? -12.571 14.697 -12.500 1.00 65.31 156 ASP A O 1
ATOM 1243 N N . MET A 1 157 ? -10.996 13.097 -12.549 1.00 67.19 157 MET A N 1
ATOM 1244 C CA . MET A 1 157 ? -11.571 12.309 -11.461 1.00 67.19 157 MET A CA 1
ATOM 1245 C C . MET A 1 157 ? -11.472 13.061 -10.130 1.00 67.19 157 MET A C 1
ATOM 1247 O O . MET A 1 157 ? -10.388 13.518 -9.763 1.00 67.19 157 MET A O 1
ATOM 1251 N N . VAL A 1 158 ? -12.583 13.155 -9.393 1.00 66.94 158 VAL A N 1
ATOM 1252 C CA . VAL A 1 158 ? -12.614 13.725 -8.035 1.00 66.94 158 VAL A CA 1
ATOM 1253 C C . VAL A 1 158 ? -12.685 12.633 -6.962 1.00 66.94 158 VAL A C 1
ATOM 1255 O O . VAL A 1 158 ? -12.942 11.466 -7.251 1.00 66.94 158 VAL A O 1
ATOM 1258 N N . ALA A 1 159 ? -12.424 13.002 -5.703 1.00 63.97 159 ALA A N 1
ATOM 1259 C CA . ALA A 1 159 ? -12.333 12.061 -4.582 1.00 63.97 159 ALA A CA 1
ATOM 1260 C C . ALA A 1 159 ? -13.613 11.224 -4.393 1.00 63.97 159 ALA A C 1
ATOM 1262 O O . ALA A 1 159 ? -13.531 10.034 -4.100 1.00 63.97 159 ALA A O 1
ATOM 1263 N N . VAL A 1 160 ? -14.781 11.837 -4.613 1.00 64.06 160 VAL A N 1
ATOM 1264 C CA . VAL A 1 160 ? -16.093 11.184 -4.481 1.00 64.06 160 VAL A CA 1
ATOM 1265 C C . VAL A 1 160 ? -16.279 10.090 -5.533 1.00 64.06 160 VAL A C 1
ATOM 1267 O O . VAL A 1 160 ? -16.624 8.972 -5.169 1.00 64.06 160 VAL A O 1
ATOM 1270 N N . ASP A 1 161 ? -15.957 10.356 -6.803 1.00 68.75 161 ASP A N 1
ATOM 1271 C CA . ASP A 1 161 ? -16.079 9.363 -7.884 1.00 68.75 161 ASP A CA 1
ATOM 1272 C C . ASP A 1 161 ? -15.223 8.122 -7.617 1.00 68.75 161 ASP A C 1
ATOM 1274 O O . ASP A 1 161 ? -15.587 6.993 -7.947 1.00 68.75 161 ASP A O 1
ATOM 1278 N N . LEU A 1 162 ? -14.038 8.346 -7.049 1.00 66.38 162 LEU A N 1
ATOM 1279 C CA . LEU A 1 162 ? -13.093 7.295 -6.723 1.00 66.38 162 LEU A CA 1
ATOM 1280 C C . LEU A 1 162 ? -13.575 6.487 -5.512 1.00 66.38 162 LEU A C 1
ATOM 1282 O O . LEU A 1 162 ? -13.561 5.259 -5.551 1.00 66.38 162 LEU A O 1
ATOM 1286 N N . TYR A 1 163 ? -14.073 7.166 -4.479 1.00 66.69 163 TYR A N 1
ATOM 1287 C CA . TYR A 1 163 ? -14.651 6.518 -3.308 1.00 66.69 163 TYR A CA 1
ATOM 1288 C C . TYR A 1 163 ? -15.892 5.700 -3.638 1.00 66.69 163 TYR A C 1
ATOM 1290 O O . TYR A 1 163 ? -15.998 4.580 -3.158 1.00 66.69 163 TYR A O 1
ATOM 1298 N N . GLU A 1 164 ? -16.802 6.195 -4.477 1.00 67.56 164 GLU A N 1
ATOM 1299 C CA . GLU A 1 164 ? -17.962 5.416 -4.919 1.00 67.56 164 GLU A CA 1
ATOM 1300 C C . GLU A 1 164 ? -17.521 4.159 -5.671 1.00 67.56 164 GLU A C 1
ATOM 1302 O O . GLU A 1 164 ? -17.969 3.064 -5.343 1.00 67.56 164 GLU A O 1
ATOM 1307 N N . LYS A 1 165 ? -16.568 4.279 -6.604 1.00 69.19 165 LYS A N 1
ATOM 1308 C CA . LYS A 1 165 ? -16.004 3.125 -7.325 1.00 69.19 165 LYS A CA 1
ATOM 1309 C C . LYS A 1 165 ? -15.340 2.100 -6.404 1.00 69.19 165 LYS A C 1
ATOM 1311 O O . LYS A 1 165 ? -15.356 0.915 -6.713 1.00 69.19 165 LYS A O 1
ATOM 1316 N N . MET A 1 166 ? -14.745 2.541 -5.297 1.00 66.75 166 MET A N 1
ATOM 1317 C CA . MET A 1 166 ? -14.058 1.670 -4.337 1.00 66.75 166 MET A CA 1
ATOM 1318 C C . MET A 1 166 ? -15.012 1.084 -3.286 1.00 66.75 166 MET A C 1
ATOM 1320 O O . MET A 1 166 ? -14.829 -0.057 -2.863 1.00 66.75 166 MET A O 1
ATOM 1324 N N . SER A 1 167 ? -16.034 1.845 -2.888 1.00 61.25 167 SER A N 1
ATOM 1325 C CA . SER A 1 167 ? -17.044 1.469 -1.892 1.00 61.25 167 SER A CA 1
ATOM 1326 C C . SER A 1 167 ? -18.169 0.615 -2.464 1.00 61.25 167 SER A C 1
ATOM 1328 O O . SER A 1 167 ? -18.746 -0.164 -1.715 1.00 61.25 167 SER A O 1
ATOM 1330 N N . LEU A 1 168 ? -18.465 0.706 -3.766 1.00 48.94 168 LEU A N 1
ATOM 1331 C CA . LEU A 1 168 ? -19.513 -0.098 -4.410 1.00 48.94 168 LEU A CA 1
ATOM 1332 C C . LEU A 1 168 ? -19.273 -1.613 -4.302 1.00 48.94 168 LEU A C 1
ATOM 1334 O O . LEU A 1 168 ? -20.236 -2.367 -4.373 1.00 48.94 168 LEU A O 1
ATOM 1338 N N . ASP A 1 169 ? -18.033 -2.043 -4.040 1.00 42.91 169 ASP A N 1
ATOM 1339 C CA . ASP A 1 169 ? -17.680 -3.458 -3.892 1.00 42.91 169 ASP A CA 1
ATOM 1340 C C . ASP A 1 169 ? -16.988 -3.797 -2.558 1.00 42.91 169 ASP A C 1
ATOM 1342 O O . ASP A 1 169 ? -16.596 -4.946 -2.350 1.00 42.91 169 ASP A O 1
ATOM 1346 N N . ALA A 1 170 ? -16.737 -2.843 -1.656 1.00 45.25 170 ALA A N 1
ATOM 1347 C CA . ALA A 1 170 ? -16.170 -3.164 -0.343 1.00 45.25 170 ALA A CA 1
ATOM 1348 C C . ALA A 1 170 ? -17.311 -3.626 0.580 1.00 45.25 170 ALA A C 1
ATOM 1350 O O . ALA A 1 170 ? -18.224 -2.839 0.825 1.00 45.25 170 ALA A O 1
ATOM 1351 N N . PRO A 1 171 ? -17.307 -4.872 1.093 1.00 39.75 171 PRO A N 1
ATOM 1352 C CA . PRO A 1 171 ? -18.360 -5.324 1.983 1.00 39.75 171 PRO A CA 1
ATOM 1353 C C . PRO A 1 171 ? -18.214 -4.594 3.320 1.00 39.75 171 PRO A C 1
ATOM 1355 O O . PRO A 1 171 ? -17.541 -5.057 4.234 1.00 39.75 171 PRO A O 1
ATOM 1358 N N . CYS A 1 172 ? -18.886 -3.456 3.455 1.00 38.44 172 CYS A N 1
ATOM 1359 C CA . CYS A 1 172 ? -19.448 -3.052 4.735 1.00 38.44 172 CYS A CA 1
ATOM 1360 C C . CYS A 1 172 ? -20.739 -3.854 4.949 1.00 38.44 172 CYS A C 1
ATOM 1362 O O . CYS A 1 172 ? -21.818 -3.280 5.066 1.00 38.44 172 CYS A O 1
ATOM 1364 N N . GLU A 1 173 ? -20.648 -5.187 4.968 1.00 37.19 173 GLU A N 1
ATOM 1365 C CA . GLU A 1 173 ? -21.688 -5.978 5.615 1.00 37.19 173 GLU A CA 1
ATOM 1366 C C . GLU A 1 173 ? -21.277 -6.153 7.080 1.00 37.19 173 GLU A C 1
ATOM 1368 O O . GLU A 1 173 ? -20.181 -6.655 7.349 1.00 37.19 173 GLU A O 1
ATOM 1373 N N . PRO A 1 174 ? -22.097 -5.710 8.049 1.00 34.91 174 PRO A N 1
ATOM 1374 C CA . PRO A 1 174 ? -21.874 -6.071 9.439 1.00 34.91 174 PRO A CA 1
ATOM 1375 C C . PRO A 1 174 ? -21.867 -7.598 9.536 1.00 34.91 174 PRO A C 1
ATOM 1377 O O . PRO A 1 174 ? -22.842 -8.255 9.176 1.00 34.91 174 PRO A O 1
ATOM 1380 N N . PHE A 1 175 ? -20.760 -8.160 10.019 1.00 36.81 175 PHE A N 1
ATOM 1381 C CA . PHE A 1 175 ? -20.644 -9.581 10.322 1.00 36.81 175 PHE A CA 1
ATOM 1382 C C . PHE A 1 175 ? -21.547 -9.885 11.529 1.00 36.81 175 PHE A C 1
ATOM 1384 O O . PHE A 1 175 ? -21.105 -9.898 12.678 1.00 36.81 175 PHE A O 1
ATOM 1391 N N . TYR A 1 176 ? -22.848 -10.053 11.293 1.00 36.31 176 TYR A N 1
ATOM 1392 C CA . TYR A 1 176 ? -23.753 -10.627 12.278 1.00 36.31 176 TYR A CA 1
ATOM 1393 C C . TYR A 1 176 ? -23.441 -12.119 12.325 1.00 36.31 176 TYR A C 1
ATOM 1395 O O . TYR A 1 176 ? -23.903 -12.881 11.482 1.00 36.31 176 TYR A O 1
ATOM 1403 N N . GLY A 1 177 ? -22.586 -12.516 13.270 1.00 32.94 177 GLY A N 1
ATOM 1404 C CA . GLY A 1 177 ? -22.325 -13.924 13.536 1.00 32.94 177 GLY A CA 1
ATOM 1405 C C . GLY A 1 177 ? -23.647 -14.664 13.734 1.00 32.94 177 GLY A C 1
ATOM 1406 O O . GLY A 1 177 ? -24.476 -14.248 14.544 1.00 32.94 177 GLY A O 1
ATOM 1407 N N . GLU A 1 178 ? -23.858 -15.726 12.963 1.00 40.09 178 GLU A N 1
ATOM 1408 C CA . GLU A 1 178 ? -24.956 -16.654 13.207 1.00 40.09 178 GLU A CA 1
ATOM 1409 C C . GLU A 1 178 ? -24.686 -17.367 14.543 1.00 40.09 178 GLU A C 1
ATOM 1411 O O . GLU A 1 178 ? -23.607 -17.929 14.748 1.00 40.09 178 GLU A O 1
ATOM 1416 N N . TYR A 1 179 ? -25.644 -17.254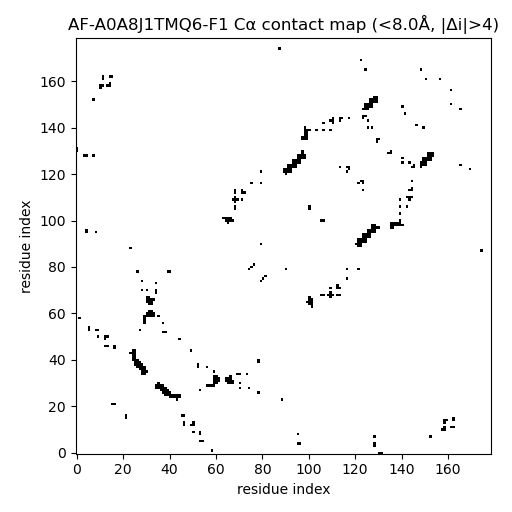 15.468 1.00 44.44 179 TYR A N 1
ATOM 1417 C CA . TYR A 1 179 ? -25.663 -17.932 16.767 1.00 44.44 179 TYR A CA 1
ATOM 1418 C C . TYR A 1 179 ? -26.120 -19.386 16.636 1.00 44.44 179 TYR A C 1
ATOM 1420 O O . TYR A 1 179 ? -27.069 -19.630 15.856 1.00 44.44 179 TYR A O 1
#

Mean predicted aligned error: 8.58 Å